Protein AF-A0A399ZLP6-F1 (afdb_monomer_lite)

Sequence (369 aa):
MVGAFTGNTAYNSPELVGLANYANILFGGLAQVLSGFDFWRILTFNLVWTVVNLVFHVAIGVGVAVLLNQEGFKLKRFYRSLYIIPWAMPALVSAMIWRNMFDDQSGAINQLFRALGLQGGTRWLLQVEPPLAWLPPVIQVPAWTDPFFFLFLFLLLFIAPYFLRWVRERWLVFTILWALALEIFFFFLLTPLLNLFAGLGGNPTAGATLTVSLGSLFPLSFFAVLLANIWLGWPFMMAVATGALQSIPKEMYEAAEIDGATGWQAFWNVTVPLIRPAMIPAIIIGMTMTFNQFSVIYFISGGGPLHQTEILVTQAYRLVNEVTINIPGVGNVRPYGYAAAFAYIVFAVLATITLITNRVSRATESAAD

Foldseek 3Di:
DFFDFDDDDPDGDGDDPDCVLVCCLQPVVCCVFDPLRDNLLQALLLLVQLVLLLVLLQVLLLVVLVVLVDPPDPPSVVVLVVLCVLQVDDLQVLLLLLQQLQDLPRHVVLVVCVVVVHHGSDNLQADQDQPCPVADDFDWAQPLDPVSNVVSVVVVLVCVCVVVVVVDPDCPPVNVVVSVVVVCCVVPPVVVVSVVVCVVPPDPRRPDIDTDGPSLSVHSNSVSLSVSSSSNRNSLSNVQLNVQVVPQDVVLVVVCVVVVHDPVRCCVPPSCLSSVLSNLVSSLVSSLCSSQVQSSCCSRNVCDDSVSNRHLNSVLVCLQPPTWDQDPPPGTDRGVVSSVSSVVVSVVVSVVSSVVSVVVSVVSVVVVD

Radius of gyration: 24.5 Å; chains: 1; bounding box: 68×54×71 Å

Structure (mmCIF, N/CA/C/O backbone):
data_AF-A0A399ZLP6-F1
#
_entry.id   AF-A0A399ZLP6-F1
#
loop_
_atom_site.group_PDB
_atom_site.id
_atom_site.type_symbol
_atom_site.label_atom_id
_atom_site.label_alt_id
_atom_site.label_comp_id
_atom_site.label_asym_id
_atom_site.label_entity_id
_atom_site.label_seq_id
_atom_site.pdbx_PDB_ins_code
_atom_site.Cartn_x
_atom_site.Cartn_y
_atom_site.Cartn_z
_atom_site.occupancy
_atom_site.B_iso_or_equiv
_atom_site.auth_seq_id
_atom_site.auth_comp_id
_atom_site.auth_asym_id
_atom_site.auth_atom_id
_atom_site.pdbx_PDB_model_num
ATOM 1 N N . MET A 1 1 ? 16.500 16.591 -17.944 1.00 40.75 1 MET A N 1
ATOM 2 C CA . MET A 1 1 ? 16.832 17.172 -19.263 1.00 40.75 1 MET A CA 1
ATOM 3 C C . MET A 1 1 ? 18.225 16.698 -19.691 1.00 40.75 1 MET A C 1
ATOM 5 O O . MET A 1 1 ? 19.122 17.498 -19.876 1.00 40.75 1 MET A O 1
ATOM 9 N N . VAL A 1 2 ? 18.427 15.381 -19.783 1.00 37.84 2 VAL A N 1
ATOM 10 C CA . VAL A 1 2 ? 19.720 14.751 -20.111 1.00 37.84 2 VAL A CA 1
ATOM 11 C C . VAL A 1 2 ? 19.394 13.416 -20.781 1.00 37.84 2 VAL A C 1
ATOM 13 O O . VAL A 1 2 ? 18.637 12.636 -20.199 1.00 37.84 2 VAL A O 1
ATOM 16 N N . GLY A 1 3 ? 19.887 13.181 -21.995 1.00 49.25 3 GLY A N 1
ATOM 17 C CA . GLY A 1 3 ? 19.735 11.913 -22.710 1.00 49.25 3 GLY A CA 1
ATOM 18 C C . GLY A 1 3 ? 21.055 11.216 -22.995 1.00 49.25 3 GLY A C 1
ATOM 19 O O . GLY A 1 3 ? 22.102 11.608 -22.483 1.00 49.25 3 GLY A O 1
ATOM 20 N N . ALA A 1 4 ? 20.956 10.131 -23.764 1.00 48.22 4 ALA A N 1
ATOM 21 C CA . ALA A 1 4 ? 22.067 9.267 -24.138 1.00 48.22 4 ALA A CA 1
ATOM 22 C C . ALA A 1 4 ? 23.172 10.051 -24.869 1.00 48.22 4 ALA A C 1
ATOM 24 O O . ALA A 1 4 ? 22.889 10.911 -25.694 1.00 48.22 4 ALA A O 1
ATOM 25 N N . PHE A 1 5 ? 24.427 9.748 -24.536 1.00 45.78 5 PHE A N 1
ATOM 26 C CA . PHE A 1 5 ? 25.623 10.350 -25.121 1.00 45.78 5 PHE A CA 1
ATOM 27 C C . PHE A 1 5 ? 25.719 10.036 -26.621 1.00 45.78 5 PHE A C 1
ATOM 29 O O . PHE A 1 5 ? 26.032 8.911 -26.977 1.00 45.78 5 PHE A O 1
ATOM 36 N N . THR A 1 6 ? 25.498 10.993 -27.515 1.00 44.06 6 THR A N 1
ATOM 37 C CA . THR A 1 6 ? 25.711 10.793 -28.959 1.00 44.06 6 THR A CA 1
ATOM 38 C C . THR A 1 6 ? 26.766 11.758 -29.478 1.00 44.06 6 THR A C 1
ATOM 40 O O . THR A 1 6 ? 26.466 12.772 -30.083 1.00 44.06 6 THR A O 1
ATOM 43 N N . GLY A 1 7 ? 28.045 11.454 -29.258 1.00 41.19 7 GLY A N 1
ATOM 44 C CA . GLY A 1 7 ? 29.108 12.307 -29.786 1.00 41.19 7 GLY A CA 1
ATOM 45 C C . GLY A 1 7 ? 30.501 11.732 -29.611 1.00 41.19 7 GLY A C 1
ATOM 46 O O . GLY A 1 7 ? 30.807 11.096 -28.611 1.00 41.19 7 GLY A O 1
ATOM 47 N N . ASN A 1 8 ? 31.351 11.940 -30.612 1.00 45.09 8 ASN A N 1
ATOM 48 C CA . ASN A 1 8 ? 32.758 11.553 -30.608 1.00 45.09 8 ASN A CA 1
ATOM 49 C C . ASN A 1 8 ? 33.620 12.730 -30.118 1.00 45.09 8 ASN A C 1
ATOM 51 O O . ASN A 1 8 ? 34.403 13.290 -30.885 1.00 45.09 8 ASN A O 1
ATOM 55 N N . THR A 1 9 ? 33.446 13.162 -28.866 1.00 46.06 9 THR A N 1
ATOM 56 C CA . THR A 1 9 ? 34.388 14.079 -28.209 1.00 46.06 9 THR A CA 1
ATOM 57 C C . THR A 1 9 ? 34.747 13.546 -26.825 1.00 46.06 9 THR A C 1
ATOM 59 O O . THR A 1 9 ? 33.923 13.011 -26.091 1.00 46.06 9 THR A O 1
ATOM 62 N N . ALA A 1 10 ? 36.023 13.661 -26.463 1.00 44.62 10 ALA A N 1
ATOM 63 C CA . ALA A 1 10 ? 36.635 13.043 -25.283 1.00 44.62 10 ALA A CA 1
ATOM 64 C C . ALA A 1 10 ? 36.127 13.572 -23.914 1.00 44.62 10 ALA A C 1
ATOM 66 O O . ALA A 1 10 ? 36.725 13.280 -22.884 1.00 44.62 10 ALA A O 1
ATOM 67 N N . TYR A 1 11 ? 35.028 14.332 -23.902 1.00 49.16 11 TYR A N 1
ATOM 68 C CA . TYR A 1 11 ? 34.317 14.875 -22.743 1.00 49.16 11 TYR A CA 1
ATOM 69 C C . TYR A 1 11 ? 32.829 15.040 -23.118 1.00 49.16 11 TYR A C 1
ATOM 71 O O . TYR A 1 11 ? 32.327 16.152 -23.260 1.00 49.16 11 TYR A O 1
ATOM 79 N N . ASN A 1 12 ? 32.118 13.935 -23.358 1.00 56.06 12 ASN A N 1
ATOM 80 C CA . ASN A 1 12 ? 30.709 13.995 -23.752 1.00 56.06 12 ASN A CA 1
ATOM 81 C C . ASN A 1 12 ? 29.840 14.517 -22.597 1.00 56.06 12 ASN A C 1
ATOM 83 O O . ASN A 1 12 ? 29.487 13.772 -21.683 1.00 56.06 12 ASN A O 1
ATOM 87 N N . SER A 1 13 ? 29.467 15.795 -22.635 1.00 55.75 13 SER A N 1
ATOM 88 C CA . SER A 1 13 ? 28.322 16.300 -21.883 1.00 55.75 13 SER A CA 1
ATOM 89 C C . SER A 1 13 ? 27.041 15.657 -22.437 1.00 55.75 13 SER A C 1
ATOM 91 O O . SER A 1 13 ? 26.921 15.468 -23.648 1.00 55.75 13 SER A O 1
ATOM 93 N N . PRO A 1 14 ? 26.077 15.283 -21.581 1.00 63.59 14 PRO A N 1
ATOM 94 C CA . PRO A 1 14 ? 24.849 14.669 -22.059 1.00 63.59 14 PRO A CA 1
ATOM 95 C C . PRO A 1 14 ? 24.036 15.633 -22.928 1.00 63.59 14 PRO A C 1
ATOM 97 O O . PRO A 1 14 ? 23.877 16.802 -22.570 1.00 63.59 14 PRO A O 1
ATOM 100 N N . GLU A 1 15 ? 23.468 15.139 -24.028 1.00 70.00 15 GLU A N 1
ATOM 101 C CA . GLU A 1 15 ? 22.624 15.958 -24.896 1.00 70.00 15 GLU A CA 1
ATOM 102 C C . GLU A 1 15 ? 21.293 16.326 -24.229 1.00 70.00 15 GLU A C 1
ATOM 104 O O . GLU A 1 15 ? 20.688 15.560 -23.462 1.00 70.00 15 GLU A O 1
ATOM 109 N N . LEU A 1 16 ? 20.809 17.526 -24.550 1.00 78.00 16 LEU A N 1
ATOM 110 C CA . LEU A 1 16 ? 19.523 18.017 -24.086 1.00 78.00 16 LEU A CA 1
ATOM 111 C C . LEU A 1 16 ? 18.388 17.336 -24.862 1.00 78.00 16 LEU A C 1
ATOM 113 O O . LEU A 1 16 ? 18.014 17.766 -25.945 1.00 78.00 16 LEU A O 1
ATOM 117 N N . VAL A 1 17 ? 17.777 16.313 -24.269 1.00 79.19 17 VAL A N 1
ATOM 118 C CA . VAL A 1 17 ? 16.688 15.544 -24.913 1.00 79.19 17 VAL A CA 1
ATOM 119 C C . VAL A 1 17 ? 15.271 16.036 -24.607 1.00 79.19 17 VAL A C 1
ATOM 121 O O . VAL A 1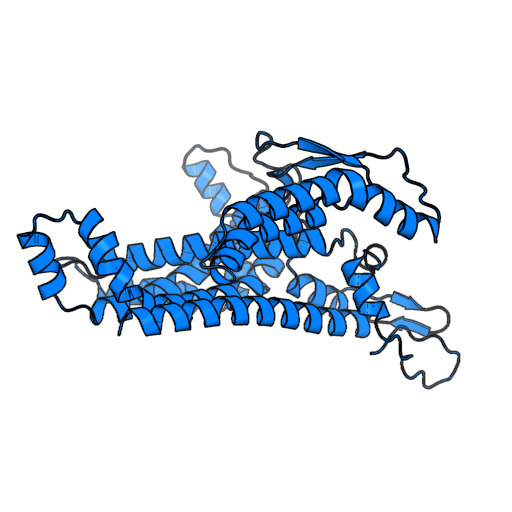 17 ? 14.291 15.360 -24.918 1.00 79.19 17 VAL A O 1
ATOM 124 N N . GLY A 1 18 ? 15.132 17.201 -23.964 1.00 85.69 18 GLY A N 1
ATOM 125 C CA . GLY A 1 18 ? 13.829 17.805 -23.667 1.00 85.69 18 GLY A CA 1
ATOM 126 C C . GLY A 1 18 ? 12.859 16.843 -22.966 1.00 85.69 18 GLY A C 1
ATOM 127 O O . GLY A 1 18 ? 13.143 16.362 -21.864 1.00 85.69 18 GLY A O 1
ATOM 128 N N . LEU A 1 19 ? 11.717 16.575 -23.616 1.00 84.88 19 LEU A N 1
ATOM 129 C CA . LEU A 1 19 ? 10.643 15.708 -23.114 1.00 84.88 19 LEU A CA 1
ATOM 130 C C . LEU A 1 19 ? 10.761 14.230 -23.535 1.00 84.88 19 LEU A C 1
ATOM 132 O O . LEU A 1 19 ? 9.931 13.421 -23.118 1.00 84.88 19 LEU A O 1
ATOM 136 N N . ALA A 1 20 ? 11.780 13.849 -24.311 1.00 82.50 20 ALA A N 1
ATOM 137 C CA . ALA A 1 20 ? 11.890 12.502 -24.878 1.00 82.50 20 ALA A CA 1
ATOM 138 C C . ALA A 1 20 ? 11.899 11.399 -23.805 1.00 82.50 20 ALA A C 1
ATOM 140 O O . ALA A 1 20 ? 11.227 10.384 -23.957 1.00 82.50 20 ALA A O 1
ATOM 141 N N . ASN A 1 21 ? 12.576 11.628 -22.672 1.00 85.75 21 ASN A N 1
ATOM 142 C CA . ASN A 1 21 ? 12.602 10.658 -21.572 1.00 85.75 21 ASN A CA 1
ATOM 143 C C . ASN A 1 21 ? 11.200 10.393 -21.001 1.00 85.75 21 ASN A C 1
ATOM 145 O O . ASN A 1 21 ? 10.886 9.254 -20.672 1.00 85.75 21 ASN A O 1
ATOM 149 N N . TYR A 1 22 ? 10.354 11.423 -20.906 1.00 85.62 22 TYR A N 1
ATOM 150 C CA . TYR A 1 22 ? 8.979 11.278 -20.424 1.00 85.62 22 TYR A CA 1
ATOM 151 C C . TYR A 1 22 ? 8.121 10.519 -21.438 1.00 85.62 22 TYR A C 1
ATOM 153 O O . TYR A 1 22 ? 7.398 9.607 -21.052 1.00 85.62 22 TYR A O 1
ATOM 161 N N . ALA A 1 23 ? 8.246 10.839 -22.730 1.00 80.88 23 ALA A N 1
ATOM 162 C CA . ALA A 1 23 ? 7.537 10.127 -23.793 1.00 80.88 23 ALA A CA 1
ATOM 163 C C . ALA A 1 23 ? 7.919 8.635 -23.831 1.00 80.88 23 ALA A C 1
ATOM 165 O O . ALA A 1 23 ? 7.048 7.773 -23.857 1.00 80.88 23 ALA A O 1
ATOM 166 N N . ASN A 1 24 ? 9.210 8.320 -23.728 1.00 82.38 24 ASN A N 1
ATOM 167 C CA . ASN A 1 24 ? 9.698 6.939 -23.694 1.00 82.38 24 ASN A CA 1
ATOM 168 C C . ASN A 1 24 ? 9.213 6.161 -22.461 1.00 82.38 24 ASN A C 1
ATOM 170 O O . ASN A 1 24 ? 9.006 4.954 -22.546 1.00 82.38 24 ASN A O 1
ATOM 174 N N . ILE A 1 25 ? 9.009 6.828 -21.323 1.00 85.75 25 ILE A N 1
ATOM 175 C CA . ILE A 1 25 ? 8.407 6.202 -20.140 1.00 85.75 25 ILE A CA 1
ATOM 176 C C . ILE A 1 25 ? 6.914 5.941 -20.379 1.00 85.75 25 ILE A C 1
ATOM 178 O O . ILE A 1 25 ? 6.459 4.818 -20.191 1.00 85.75 25 ILE A O 1
ATOM 182 N N . LEU A 1 26 ? 6.157 6.953 -20.810 1.00 83.12 26 LEU A N 1
ATOM 183 C CA . LEU A 1 26 ? 4.693 6.886 -20.916 1.00 83.12 26 LEU A CA 1
ATOM 184 C C . LEU A 1 26 ? 4.190 6.024 -22.082 1.00 83.12 26 LEU A C 1
ATOM 186 O O . LEU A 1 26 ? 3.079 5.505 -22.013 1.00 83.12 26 LEU A O 1
ATOM 190 N N . PHE A 1 27 ? 4.986 5.882 -23.142 1.00 80.12 27 PHE A N 1
ATOM 191 C CA . PHE A 1 27 ? 4.583 5.222 -24.389 1.00 80.12 27 PHE A CA 1
ATOM 192 C C . PHE A 1 27 ? 5.432 3.984 -24.717 1.00 80.12 27 PHE A C 1
ATOM 194 O O . PHE A 1 27 ? 5.578 3.615 -25.877 1.00 80.12 27 PHE A O 1
ATOM 201 N N . GLY A 1 28 ? 6.017 3.339 -23.700 1.00 74.62 28 GLY A N 1
ATOM 202 C CA . GLY A 1 28 ? 6.649 2.020 -23.848 1.00 74.62 28 GLY A CA 1
ATOM 203 C C . GLY A 1 28 ? 8.048 2.010 -24.477 1.00 74.62 28 GLY A C 1
ATOM 204 O O . GLY A 1 28 ? 8.616 0.941 -24.688 1.00 74.62 28 GLY A O 1
ATOM 205 N N . GLY A 1 29 ? 8.663 3.173 -24.709 1.00 76.75 29 GLY A N 1
ATOM 206 C CA . GLY A 1 29 ? 10.031 3.291 -25.233 1.00 76.75 29 GLY A CA 1
ATOM 207 C C . GLY A 1 29 ? 11.115 2.655 -24.348 1.00 76.75 29 GLY A C 1
ATOM 208 O O . GLY A 1 29 ? 12.221 2.400 -24.816 1.00 76.75 29 GLY A O 1
ATOM 209 N N . LEU A 1 30 ? 10.810 2.351 -23.082 1.00 80.25 30 LEU A N 1
ATOM 210 C CA . LEU A 1 30 ? 11.708 1.623 -22.179 1.00 80.25 30 LEU A CA 1
ATOM 211 C C . LEU A 1 30 ? 11.612 0.093 -22.269 1.00 80.25 30 LEU A C 1
ATOM 213 O O . LEU A 1 30 ? 12.438 -0.571 -21.653 1.00 80.25 30 LEU A O 1
ATOM 217 N N . ALA A 1 31 ? 10.694 -0.492 -23.045 1.00 79.19 31 ALA A N 1
ATOM 218 C CA . ALA A 1 31 ? 10.563 -1.954 -23.148 1.00 79.19 31 ALA A CA 1
ATOM 219 C C . ALA A 1 31 ? 11.826 -2.652 -23.703 1.00 79.19 31 ALA A C 1
ATOM 221 O O . ALA A 1 31 ? 12.079 -3.817 -23.410 1.00 79.19 31 ALA A O 1
ATOM 222 N N . GLN A 1 32 ? 12.646 -1.930 -24.476 1.00 74.06 32 GLN A N 1
ATOM 223 C CA . GLN A 1 32 ? 13.938 -2.418 -24.985 1.00 74.06 32 GLN A CA 1
ATOM 224 C C . GLN A 1 32 ? 15.060 -2.373 -23.933 1.00 74.06 32 GLN A C 1
ATOM 226 O O . GLN A 1 32 ? 16.095 -3.012 -24.096 1.00 74.06 32 GLN A O 1
ATOM 231 N N . VAL A 1 33 ? 14.864 -1.591 -22.870 1.00 77.88 33 VAL A N 1
ATOM 232 C CA . VAL A 1 33 ? 15.845 -1.308 -21.812 1.00 77.88 33 VAL A CA 1
ATOM 233 C C . VAL A 1 33 ? 15.505 -2.092 -20.542 1.00 77.88 33 VAL A C 1
ATOM 235 O O . VAL A 1 33 ? 16.387 -2.583 -19.845 1.00 77.88 33 VAL A O 1
ATOM 238 N N . LEU A 1 34 ? 14.213 -2.230 -20.257 1.00 82.62 34 LEU A N 1
ATOM 239 C CA . LEU A 1 34 ? 13.650 -2.959 -19.135 1.00 82.62 34 LEU A CA 1
ATOM 240 C C . LEU A 1 34 ? 12.691 -4.022 -19.671 1.00 82.62 34 LEU A C 1
ATOM 242 O O . LEU A 1 34 ? 11.611 -3.712 -20.178 1.00 82.62 34 LEU A O 1
ATOM 246 N N . SER A 1 35 ? 13.078 -5.287 -19.523 1.00 82.38 35 SER A N 1
ATOM 247 C CA . SER A 1 35 ? 12.209 -6.417 -19.853 1.00 82.38 35 SER A CA 1
ATOM 248 C C . SER A 1 35 ? 10.892 -6.329 -19.075 1.00 82.38 35 SER A C 1
ATOM 250 O O . SER A 1 35 ? 10.894 -6.106 -17.867 1.00 82.38 35 SER A O 1
ATOM 252 N N . GLY A 1 36 ? 9.758 -6.510 -19.758 1.00 77.00 36 GLY A N 1
ATOM 253 C CA . GLY A 1 36 ? 8.430 -6.473 -19.132 1.00 77.00 36 GLY A CA 1
ATOM 254 C C . GLY A 1 36 ? 7.986 -5.091 -18.628 1.00 77.00 36 GLY A C 1
ATOM 255 O O . GLY A 1 36 ? 7.042 -5.007 -17.831 1.00 77.00 36 GLY A O 1
ATOM 256 N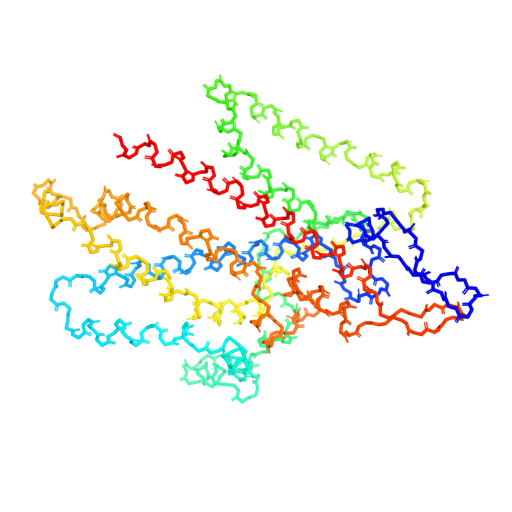 N . PHE A 1 37 ? 8.657 -4.016 -19.060 1.00 86.19 37 PHE A N 1
ATOM 257 C CA . PHE A 1 37 ? 8.266 -2.656 -18.711 1.00 86.19 37 PHE A CA 1
ATOM 258 C C . PHE A 1 37 ? 6.982 -2.235 -19.420 1.00 86.19 37 PHE A C 1
ATOM 260 O O . PHE A 1 37 ? 6.900 -2.208 -20.645 1.00 86.19 37 PHE A O 1
ATOM 267 N N . ASP A 1 38 ? 6.016 -1.834 -18.606 1.00 86.94 38 ASP A N 1
ATOM 268 C CA . ASP A 1 38 ? 4.760 -1.229 -19.015 1.00 86.94 38 ASP A CA 1
ATOM 269 C C . ASP A 1 38 ? 4.392 -0.211 -17.932 1.00 86.94 38 ASP A C 1
ATOM 271 O O . ASP A 1 38 ? 4.103 -0.574 -16.787 1.00 86.94 38 ASP A O 1
ATOM 275 N N . PHE A 1 39 ? 4.466 1.075 -18.275 1.00 88.50 39 PHE A N 1
ATOM 276 C CA . PHE A 1 39 ? 4.228 2.149 -17.318 1.00 88.50 39 PHE A CA 1
ATOM 277 C C . PHE A 1 39 ? 2.802 2.125 -16.765 1.00 88.50 39 PHE A C 1
ATOM 279 O O . PHE A 1 39 ? 2.614 2.291 -15.557 1.00 88.50 39 PHE A O 1
ATOM 286 N N . TRP A 1 40 ? 1.800 1.911 -17.616 1.00 86.00 40 TRP A N 1
ATOM 287 C CA . TRP A 1 40 ? 0.399 1.997 -17.219 1.00 86.00 40 TRP A CA 1
ATOM 288 C C . TRP A 1 40 ? -0.024 0.793 -16.393 1.00 86.00 40 TRP A C 1
ATOM 290 O O . TRP A 1 40 ? -0.754 0.956 -15.410 1.00 86.00 40 TRP A O 1
ATOM 300 N N . ARG A 1 41 ? 0.514 -0.391 -16.690 1.00 87.62 41 ARG A N 1
ATOM 301 C CA . ARG A 1 41 ? 0.392 -1.566 -15.824 1.00 87.62 41 ARG A CA 1
ATOM 302 C C . ARG A 1 41 ? 0.992 -1.320 -14.451 1.00 87.62 41 ARG A C 1
ATOM 304 O O . ARG A 1 41 ? 0.328 -1.587 -13.452 1.00 87.62 41 ARG A O 1
ATOM 311 N N . ILE A 1 42 ? 2.219 -0.804 -14.390 1.00 91.56 42 ILE A N 1
ATOM 312 C CA . ILE A 1 42 ? 2.926 -0.554 -13.125 1.00 91.56 42 ILE A CA 1
ATOM 313 C C . ILE A 1 42 ? 2.205 0.525 -12.311 1.00 91.56 42 ILE A C 1
ATOM 315 O O . ILE A 1 42 ? 2.035 0.369 -11.104 1.00 91.56 42 ILE A O 1
ATOM 319 N N . LEU A 1 43 ? 1.727 1.596 -12.951 1.00 91.44 43 LEU A N 1
ATOM 320 C CA . LEU A 1 43 ? 0.933 2.631 -12.289 1.00 91.44 43 LEU A CA 1
ATOM 321 C C . LEU A 1 43 ? -0.393 2.065 -11.763 1.00 91.44 43 LEU A C 1
ATOM 323 O O . LEU A 1 43 ? -0.741 2.311 -10.609 1.00 91.44 43 LEU A O 1
ATOM 327 N N . THR A 1 44 ? -1.107 1.286 -12.579 1.00 88.38 44 THR A N 1
ATOM 328 C CA . THR A 1 44 ? -2.374 0.650 -12.189 1.00 88.38 44 THR A CA 1
ATOM 329 C C . THR A 1 44 ? -2.171 -0.296 -11.017 1.00 88.38 44 THR A C 1
ATOM 331 O O . THR A 1 44 ? -2.879 -0.185 -10.016 1.00 88.38 44 THR A O 1
ATOM 334 N N . PHE A 1 45 ? -1.166 -1.171 -11.096 1.00 90.69 45 PHE A N 1
ATOM 335 C CA . PHE A 1 45 ? -0.788 -2.051 -9.999 1.00 90.69 45 PHE A CA 1
ATOM 336 C C . PHE A 1 45 ? -0.461 -1.243 -8.745 1.00 90.69 45 PHE A C 1
ATOM 338 O O . PHE A 1 45 ? -1.041 -1.511 -7.701 1.00 90.69 45 PHE A O 1
ATOM 345 N N . ASN A 1 46 ? 0.394 -0.218 -8.840 1.00 94.38 46 ASN A N 1
ATOM 346 C CA . ASN A 1 46 ? 0.806 0.578 -7.684 1.00 94.38 46 ASN A CA 1
ATOM 347 C C . ASN A 1 46 ? -0.382 1.294 -7.014 1.00 94.38 46 ASN A C 1
ATOM 349 O O . ASN A 1 46 ? -0.467 1.346 -5.786 1.00 94.38 46 ASN A O 1
ATOM 353 N N . LEU A 1 47 ? -1.335 1.807 -7.798 1.00 91.75 47 LEU A N 1
ATOM 354 C CA . LEU A 1 47 ? -2.560 2.424 -7.281 1.00 91.75 47 LEU A CA 1
ATOM 355 C C . LEU A 1 47 ? -3.474 1.401 -6.599 1.00 91.75 47 LEU A C 1
ATOM 357 O O . LEU A 1 47 ? -3.890 1.627 -5.462 1.00 91.75 47 LEU A O 1
ATOM 361 N N . VAL A 1 48 ? -3.753 0.271 -7.256 1.00 90.25 48 VAL A N 1
ATOM 362 C CA . VAL A 1 48 ? -4.587 -0.809 -6.701 1.00 90.25 48 VAL A CA 1
ATOM 363 C C . VAL A 1 48 ? -3.956 -1.364 -5.425 1.00 90.25 48 VAL A C 1
ATOM 365 O O . VAL A 1 48 ? -4.614 -1.433 -4.391 1.00 90.25 48 VAL A O 1
ATOM 368 N N . TRP A 1 49 ? -2.662 -1.674 -5.472 1.00 94.19 49 TRP A N 1
ATOM 369 C CA . TRP A 1 49 ? -1.842 -2.067 -4.331 1.00 94.19 49 TRP A CA 1
ATOM 370 C C . TRP A 1 49 ? -1.996 -1.091 -3.163 1.00 94.19 49 TRP A C 1
ATOM 372 O O . TRP A 1 49 ? -2.285 -1.511 -2.041 1.00 94.19 49 TRP A O 1
ATOM 382 N N . THR A 1 50 ? -1.847 0.208 -3.430 1.00 95.12 50 THR A N 1
ATOM 383 C CA . THR A 1 50 ? -1.929 1.254 -2.407 1.00 95.12 50 THR A CA 1
ATOM 384 C C . THR A 1 50 ? -3.307 1.299 -1.761 1.00 95.12 50 THR A C 1
ATOM 386 O O . THR A 1 50 ? -3.407 1.279 -0.536 1.00 95.12 50 THR A O 1
ATOM 389 N N . VAL A 1 51 ? -4.372 1.319 -2.567 1.00 92.50 51 VAL A N 1
ATOM 390 C CA . VAL A 1 51 ? -5.752 1.391 -2.069 1.00 92.50 51 VAL A CA 1
ATOM 391 C C . VAL A 1 51 ? -6.111 0.144 -1.264 1.00 92.50 51 VAL A C 1
ATOM 393 O O . VAL A 1 51 ? -6.634 0.271 -0.158 1.00 92.50 51 VAL A O 1
ATOM 396 N N . VAL A 1 52 ? -5.791 -1.051 -1.771 1.00 95.06 52 VAL A N 1
ATOM 397 C CA . VAL A 1 52 ? -6.096 -2.315 -1.086 1.00 95.06 52 VAL A CA 1
ATOM 398 C C . VAL A 1 52 ? -5.394 -2.373 0.271 1.00 95.06 52 VAL A C 1
ATOM 400 O O . VAL A 1 52 ? -6.043 -2.635 1.282 1.00 95.06 52 VAL A O 1
ATOM 403 N N . ASN A 1 53 ? -4.098 -2.055 0.328 1.00 97.12 53 ASN A N 1
ATOM 404 C CA . ASN A 1 53 ? -3.361 -2.000 1.592 1.00 97.12 53 ASN A CA 1
ATOM 405 C C . ASN A 1 53 ? -3.966 -1.000 2.573 1.00 97.12 53 ASN A C 1
ATOM 407 O O . ASN A 1 53 ? -4.166 -1.333 3.738 1.00 97.12 53 ASN A O 1
ATOM 411 N N . LEU A 1 54 ? -4.288 0.204 2.099 1.00 95.62 54 LEU A N 1
ATOM 412 C CA . LEU A 1 54 ? -4.803 1.274 2.942 1.00 95.62 54 LEU A CA 1
ATOM 413 C C . LEU A 1 54 ? -6.152 0.909 3.570 1.00 95.62 54 LEU A C 1
ATOM 415 O O . LEU A 1 54 ? -6.357 1.162 4.757 1.00 95.62 54 LEU A O 1
ATOM 419 N N . VAL A 1 55 ? -7.039 0.260 2.809 1.00 96.31 55 VAL A N 1
ATOM 420 C CA . VAL A 1 55 ? -8.311 -0.262 3.328 1.00 96.31 55 VAL A CA 1
ATOM 421 C C . VAL A 1 55 ? -8.058 -1.226 4.488 1.00 96.31 55 VAL A C 1
ATOM 423 O O . VAL A 1 55 ? -8.652 -1.059 5.554 1.00 96.31 55 VAL A O 1
ATOM 426 N N . PHE A 1 56 ? -7.139 -2.182 4.330 1.00 97.94 56 PHE A N 1
ATOM 427 C CA . PHE A 1 56 ? -6.801 -3.123 5.402 1.00 97.94 56 PHE A CA 1
ATOM 428 C C . PHE A 1 56 ? -6.104 -2.451 6.590 1.00 97.94 56 PHE A C 1
ATOM 430 O O . PHE A 1 56 ? -6.452 -2.743 7.733 1.00 97.94 56 PHE A O 1
ATOM 437 N N . HIS A 1 57 ? -5.159 -1.533 6.358 1.00 97.50 57 HIS A N 1
ATOM 438 C CA . HIS A 1 57 ? -4.467 -0.811 7.431 1.00 97.50 57 HIS A CA 1
ATOM 439 C C . HIS A 1 57 ? -5.444 -0.026 8.300 1.00 97.50 57 HIS A C 1
ATOM 441 O O . HIS A 1 57 ? -5.365 -0.109 9.523 1.00 97.50 57 HIS A O 1
ATOM 447 N N . VAL A 1 58 ? -6.371 0.710 7.681 1.00 96.56 58 VAL A N 1
ATOM 448 C CA . VAL A 1 58 ? -7.372 1.510 8.398 1.00 96.56 58 VAL A CA 1
ATOM 449 C C . VAL A 1 58 ? -8.377 0.606 9.098 1.00 96.56 58 VAL A C 1
ATOM 451 O O . VAL A 1 58 ? -8.621 0.799 10.286 1.00 96.56 58 VAL A O 1
ATOM 454 N N . ALA A 1 59 ? -8.925 -0.397 8.407 1.00 96.88 59 ALA A N 1
ATOM 455 C CA . ALA A 1 59 ? -9.930 -1.290 8.980 1.00 96.88 59 ALA A CA 1
ATOM 456 C C . ALA A 1 59 ? -9.387 -2.056 10.196 1.00 96.88 59 ALA A C 1
ATOM 458 O O . ALA A 1 59 ? -10.003 -2.041 11.262 1.00 96.88 59 ALA A O 1
ATOM 459 N N . ILE A 1 60 ? -8.207 -2.674 10.063 1.00 96.88 60 ILE A N 1
ATOM 460 C CA . ILE A 1 60 ? -7.563 -3.407 11.159 1.00 96.88 60 ILE A CA 1
ATOM 461 C C . ILE A 1 60 ? -7.119 -2.428 12.249 1.00 96.88 60 ILE A C 1
ATOM 463 O O . ILE A 1 60 ? -7.379 -2.668 13.424 1.00 96.88 60 ILE A O 1
ATOM 467 N N . GLY A 1 61 ? -6.498 -1.306 11.878 1.00 96.38 61 GLY A N 1
ATOM 468 C CA . GLY A 1 61 ? -6.005 -0.314 12.829 1.00 96.38 61 GLY A CA 1
ATOM 469 C C . GLY A 1 61 ? -7.108 0.277 13.705 1.00 96.38 61 GLY A C 1
ATOM 470 O O . GLY A 1 61 ? -7.003 0.238 14.930 1.00 96.38 61 GLY A O 1
ATOM 471 N N . VAL A 1 62 ? -8.189 0.767 13.094 1.00 96.25 62 VAL A N 1
ATOM 472 C CA . VAL A 1 62 ? -9.355 1.308 13.809 1.00 96.25 62 VAL A CA 1
ATOM 473 C C . VAL A 1 62 ? -10.061 0.208 14.597 1.00 96.25 62 VAL A C 1
ATOM 475 O O . VAL A 1 62 ? -10.386 0.421 15.763 1.00 96.25 62 VAL A O 1
ATOM 478 N N . GLY A 1 63 ? -10.247 -0.981 14.012 1.00 94.56 63 GLY A N 1
ATOM 479 C CA . GLY A 1 63 ? -10.875 -2.113 14.694 1.00 94.56 63 GLY A CA 1
ATOM 480 C C . GLY A 1 63 ? -10.134 -2.499 15.976 1.00 94.56 63 GLY A C 1
ATOM 481 O O . GLY A 1 63 ? -10.736 -2.566 17.048 1.00 94.56 63 GLY A O 1
ATOM 482 N N . VAL A 1 64 ? -8.811 -2.667 15.902 1.00 93.75 64 VAL A N 1
ATOM 483 C CA . VAL A 1 64 ? -7.975 -2.959 17.076 1.00 93.75 64 VAL A CA 1
ATOM 484 C C . VAL A 1 64 ? -7.975 -1.788 18.062 1.00 93.75 64 VAL A C 1
ATOM 486 O O . VAL A 1 64 ? -8.056 -2.017 19.267 1.00 93.75 64 VAL A O 1
ATOM 489 N N . ALA A 1 65 ? -7.933 -0.540 17.589 1.00 94.56 65 ALA A N 1
ATOM 490 C CA . ALA A 1 65 ? -7.978 0.629 18.465 1.00 94.56 65 ALA A CA 1
ATOM 491 C C . ALA A 1 65 ? -9.281 0.688 19.280 1.00 94.56 65 ALA A C 1
ATOM 493 O O . ALA A 1 65 ? -9.226 0.885 20.495 1.00 94.56 65 ALA A O 1
ATOM 494 N N . VAL A 1 66 ? -10.434 0.442 18.648 1.00 92.88 66 VAL A N 1
ATOM 495 C CA . VAL A 1 66 ? -11.745 0.379 19.318 1.00 92.88 66 VAL A CA 1
ATOM 496 C C . VAL A 1 66 ? -11.782 -0.764 20.332 1.00 92.88 66 VAL A C 1
ATOM 498 O O . VAL A 1 66 ? -12.165 -0.544 21.483 1.00 92.88 66 VAL A O 1
ATOM 501 N N . LEU A 1 67 ? -11.310 -1.958 19.954 1.00 90.75 67 LEU A N 1
ATOM 502 C CA . LEU A 1 67 ? -11.228 -3.113 20.858 1.00 90.75 67 LEU A CA 1
ATOM 503 C C . LEU A 1 67 ? -10.372 -2.813 22.096 1.00 90.75 67 LEU A C 1
ATOM 505 O O . LEU A 1 67 ? -10.775 -3.102 23.221 1.00 90.75 67 LEU A O 1
ATOM 509 N N . LEU A 1 6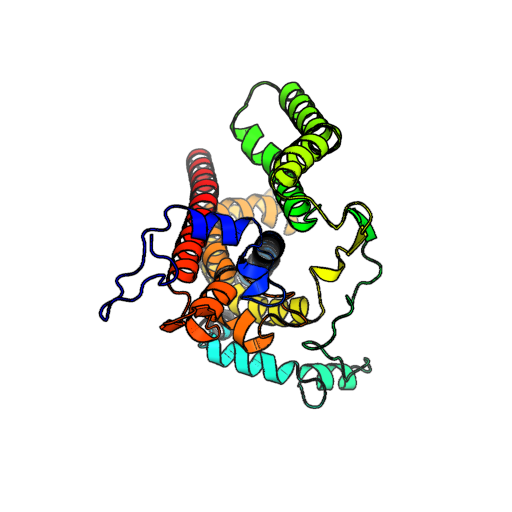8 ? -9.212 -2.179 21.914 1.00 89.62 68 LEU A N 1
ATOM 510 C CA . LEU A 1 68 ? -8.325 -1.803 23.016 1.00 89.62 68 LEU A CA 1
ATOM 511 C C . LEU A 1 68 ? -8.852 -0.620 23.838 1.00 89.62 68 LEU A C 1
ATOM 513 O O . LEU A 1 68 ? -8.349 -0.377 24.941 1.00 89.62 68 LEU A O 1
ATOM 517 N N . ASN A 1 69 ? -9.828 0.132 23.327 1.00 88.06 69 ASN A N 1
ATOM 518 C CA . ASN A 1 69 ? -10.443 1.233 24.057 1.00 88.06 69 ASN A CA 1
ATOM 519 C C . ASN A 1 69 ? -11.607 0.775 24.952 1.00 88.06 69 ASN A C 1
ATOM 521 O O . ASN A 1 69 ? -11.832 1.410 25.980 1.00 88.06 69 ASN A O 1
ATOM 525 N N . GLN A 1 70 ? -12.250 -0.364 24.664 1.00 85.31 70 GLN A N 1
ATOM 526 C CA . GLN A 1 70 ? -13.394 -0.883 25.432 1.00 85.31 70 GLN A CA 1
ATOM 527 C C . GLN A 1 70 ? -13.125 -1.062 26.931 1.00 85.31 70 GLN A C 1
ATOM 529 O O . GLN A 1 70 ? -12.069 -1.557 27.338 1.00 85.31 70 GLN A O 1
ATOM 534 N N . GLU A 1 71 ? -14.079 -0.671 27.776 1.00 75.94 71 GLU A N 1
ATOM 535 C CA . GLU A 1 71 ? -13.986 -0.844 29.228 1.00 75.94 71 GLU A CA 1
ATOM 536 C C . GLU A 1 71 ? -13.888 -2.333 29.611 1.00 75.94 71 GLU A C 1
ATOM 538 O O . GLU A 1 71 ? -14.452 -3.203 28.959 1.00 75.94 71 GLU A O 1
ATOM 543 N N . GLY A 1 72 ? -13.082 -2.659 30.626 1.00 77.31 72 GLY A N 1
ATOM 544 C CA . GLY A 1 72 ? -12.887 -4.047 31.077 1.00 77.31 72 GLY A CA 1
ATOM 545 C C . GLY A 1 72 ? -11.812 -4.867 30.345 1.00 77.31 72 GLY A C 1
ATOM 546 O O . GLY A 1 72 ? -11.408 -5.912 30.861 1.00 77.31 72 GLY A O 1
ATOM 547 N N . PHE A 1 73 ? -11.260 -4.404 29.215 1.00 82.56 73 PHE A N 1
ATOM 548 C CA . PHE A 1 73 ? -10.139 -5.109 28.577 1.00 82.56 73 PHE A CA 1
ATOM 549 C C . PHE A 1 73 ? -8.880 -5.050 29.464 1.00 82.56 73 PHE A C 1
ATOM 551 O O . PHE A 1 73 ? -8.370 -3.970 29.782 1.00 82.56 73 PHE A O 1
ATOM 558 N N . LYS A 1 74 ? -8.371 -6.213 29.886 1.00 79.19 74 LYS A N 1
ATOM 559 C CA . LYS A 1 74 ? -7.161 -6.326 30.718 1.00 79.19 74 LYS A CA 1
ATOM 560 C C . LYS A 1 74 ? -5.905 -6.192 29.845 1.00 79.19 74 LYS A C 1
ATOM 562 O O . LYS A 1 74 ? -5.926 -6.505 28.663 1.00 79.19 74 LYS A O 1
ATOM 567 N N . LEU A 1 75 ? -4.796 -5.713 30.419 1.00 82.88 75 LEU A N 1
ATOM 568 C CA . LEU A 1 75 ? -3.489 -5.590 29.741 1.00 82.88 75 LEU A CA 1
ATOM 569 C C . LEU A 1 75 ? -3.436 -4.652 28.511 1.00 82.88 75 LEU A C 1
ATOM 571 O O . LEU A 1 75 ? -2.494 -4.732 27.727 1.00 82.88 75 LEU A O 1
ATOM 575 N N . LYS A 1 76 ? -4.361 -3.689 28.363 1.00 83.12 76 LYS A N 1
ATOM 576 C CA . LYS A 1 76 ? -4.363 -2.703 27.252 1.00 83.12 76 LYS A CA 1
ATOM 577 C C . LYS A 1 76 ? -2.991 -2.081 26.966 1.00 83.12 76 LYS A C 1
ATOM 579 O O . LYS A 1 76 ? -2.594 -1.973 25.812 1.00 83.12 76 LYS A O 1
ATOM 584 N N . ARG A 1 77 ? -2.259 -1.683 28.017 1.00 82.50 77 ARG A N 1
ATOM 585 C CA . ARG A 1 77 ? -0.920 -1.074 27.897 1.00 82.50 77 ARG A CA 1
ATOM 586 C C . ARG A 1 77 ? 0.092 -2.026 27.259 1.00 82.50 77 ARG A C 1
ATOM 588 O O . ARG A 1 77 ? 0.870 -1.594 26.422 1.00 82.50 77 ARG A O 1
ATOM 595 N N . PHE A 1 78 ? 0.044 -3.307 27.616 1.00 88.31 78 PHE A N 1
ATOM 596 C CA . PHE A 1 78 ? 0.924 -4.324 27.047 1.00 88.31 78 PHE A CA 1
ATOM 597 C C . PHE A 1 78 ? 0.626 -4.548 25.561 1.00 88.31 78 PHE A C 1
ATOM 599 O O . PHE A 1 78 ? 1.535 -4.469 24.739 1.00 88.31 78 PHE A O 1
ATOM 606 N N . TYR A 1 79 ? -0.646 -4.736 25.197 1.00 87.25 79 TYR A N 1
ATOM 607 C CA . TYR A 1 79 ? -1.036 -4.949 23.799 1.00 87.25 79 TYR A CA 1
ATOM 608 C C . TYR A 1 79 ? -0.746 -3.738 22.905 1.00 87.25 79 TYR A C 1
ATOM 610 O O . TYR A 1 79 ? -0.253 -3.914 21.795 1.00 87.25 79 TYR A O 1
ATOM 618 N N . ARG A 1 80 ? -0.973 -2.509 23.392 1.00 85.38 80 ARG A N 1
ATOM 619 C CA . ARG A 1 80 ? -0.618 -1.287 22.648 1.00 85.38 80 ARG A CA 1
ATOM 620 C C . ARG A 1 80 ? 0.876 -1.235 22.330 1.00 85.38 80 ARG A C 1
ATOM 622 O O . ARG A 1 80 ? 1.231 -0.955 21.192 1.00 85.38 80 ARG A O 1
ATOM 629 N N . SER A 1 81 ? 1.737 -1.550 23.298 1.00 86.62 81 SER A N 1
ATOM 630 C CA . SER A 1 81 ? 3.186 -1.601 23.069 1.00 86.62 81 SER A CA 1
ATOM 631 C C . SER A 1 81 ? 3.583 -2.730 22.117 1.00 86.62 81 SER A C 1
ATOM 633 O O . SER A 1 81 ? 4.405 -2.518 21.232 1.00 86.62 81 SER A O 1
ATOM 635 N N . LEU A 1 82 ? 2.977 -3.914 22.265 1.00 90.44 82 LEU A N 1
ATOM 636 C CA . LEU A 1 82 ? 3.264 -5.081 21.430 1.00 90.44 82 LEU A CA 1
ATOM 637 C C . LEU A 1 82 ? 2.945 -4.818 19.954 1.00 90.44 82 LEU A C 1
ATOM 639 O O . LEU A 1 82 ? 3.738 -5.148 19.076 1.00 90.44 82 LEU A O 1
ATOM 643 N N . TYR A 1 83 ? 1.800 -4.197 19.674 1.00 88.19 83 TYR A N 1
ATOM 644 C CA . TYR A 1 83 ? 1.349 -3.970 18.305 1.00 88.19 83 TYR A CA 1
ATOM 645 C C . TYR A 1 83 ? 2.100 -2.866 17.575 1.00 88.19 83 TYR A C 1
ATOM 647 O O . TYR A 1 83 ? 2.049 -2.846 16.356 1.00 88.19 83 TYR A O 1
ATOM 655 N N . ILE A 1 84 ? 2.836 -1.996 18.270 1.00 87.25 84 ILE A N 1
ATOM 656 C CA . ILE A 1 84 ? 3.697 -0.987 17.630 1.00 87.25 84 ILE A CA 1
ATOM 657 C C . ILE A 1 84 ? 4.981 -1.621 17.063 1.00 87.25 84 ILE A C 1
ATOM 659 O O . ILE A 1 84 ? 5.576 -1.075 16.134 1.00 87.25 84 ILE A O 1
ATOM 663 N N . ILE A 1 85 ? 5.393 -2.793 17.567 1.00 89.56 85 ILE A N 1
ATOM 664 C CA . ILE A 1 85 ? 6.664 -3.440 17.200 1.00 89.56 85 ILE A CA 1
ATOM 665 C C . ILE A 1 85 ? 6.828 -3.648 15.686 1.00 89.56 85 ILE A C 1
ATOM 667 O O . ILE A 1 85 ? 7.882 -3.262 15.183 1.00 89.56 85 ILE A O 1
ATOM 671 N N . PRO A 1 86 ? 5.849 -4.189 14.929 1.00 87.12 86 PRO A N 1
ATOM 672 C CA . PRO A 1 86 ? 5.998 -4.378 13.486 1.00 87.12 86 PRO A CA 1
ATOM 673 C C . PRO A 1 86 ? 6.385 -3.099 12.740 1.00 87.12 86 PRO A C 1
ATOM 675 O O . PRO A 1 86 ? 7.238 -3.136 11.858 1.00 87.12 86 PRO A O 1
ATOM 678 N N . TRP A 1 87 ? 5.802 -1.963 13.134 1.00 87.81 87 TRP A N 1
ATOM 679 C CA . TRP A 1 87 ? 6.092 -0.663 12.530 1.00 87.81 87 TRP A CA 1
ATOM 680 C C . TRP A 1 87 ? 7.456 -0.101 12.959 1.00 87.81 87 TRP A C 1
ATOM 682 O O . TRP A 1 87 ? 8.091 0.625 12.200 1.00 87.81 87 TRP A O 1
ATOM 692 N N . ALA A 1 88 ? 7.940 -0.472 14.147 1.00 88.06 88 ALA A N 1
ATOM 693 C CA . ALA A 1 88 ? 9.268 -0.096 14.628 1.00 88.06 88 ALA A CA 1
ATOM 694 C C . ALA A 1 88 ? 10.406 -0.912 13.983 1.00 88.06 88 ALA A C 1
ATOM 696 O O . ALA A 1 88 ? 11.566 -0.498 14.032 1.00 88.06 88 ALA A O 1
ATOM 697 N N . MET A 1 89 ? 10.108 -2.075 13.394 1.00 92.00 89 MET A N 1
ATOM 698 C CA . MET A 1 89 ? 11.122 -2.909 12.752 1.00 92.00 89 MET A CA 1
ATOM 699 C C . MET A 1 89 ? 11.616 -2.282 11.435 1.00 92.00 89 MET A C 1
ATOM 701 O O . MET A 1 89 ? 10.803 -1.825 10.629 1.00 92.00 89 MET A O 1
ATOM 705 N N . PRO A 1 90 ? 12.933 -2.311 11.144 1.00 94.50 90 PRO A N 1
ATOM 706 C CA . PRO A 1 90 ? 13.455 -1.832 9.869 1.00 94.50 90 PRO A CA 1
ATOM 707 C C . PRO A 1 90 ? 12.803 -2.563 8.690 1.00 94.50 90 PRO A C 1
ATOM 709 O O . PRO A 1 90 ? 12.907 -3.786 8.577 1.00 94.50 90 PRO A O 1
ATOM 712 N N . ALA A 1 91 ? 12.178 -1.812 7.778 1.00 91.19 91 ALA A N 1
ATOM 713 C CA . ALA A 1 91 ? 11.370 -2.371 6.689 1.00 91.19 91 ALA A CA 1
ATOM 714 C C . ALA A 1 91 ? 12.122 -3.402 5.827 1.00 91.19 91 ALA A C 1
ATOM 716 O O . ALA A 1 91 ? 11.545 -4.402 5.412 1.00 91.19 91 ALA A O 1
ATOM 717 N N . LEU A 1 92 ? 13.419 -3.179 5.592 1.00 93.88 92 LEU A N 1
ATOM 718 C CA . LEU A 1 92 ? 14.303 -4.094 4.867 1.00 93.88 92 LEU A CA 1
ATOM 719 C C . LEU A 1 92 ? 14.441 -5.455 5.572 1.00 93.88 92 LEU A C 1
ATOM 721 O O . LEU A 1 92 ? 14.288 -6.496 4.937 1.00 93.88 92 LEU A O 1
ATOM 725 N N . VAL A 1 93 ? 14.697 -5.448 6.884 1.00 95.38 93 VAL A N 1
ATOM 726 C CA . VAL A 1 93 ? 14.846 -6.672 7.689 1.00 95.38 93 VAL A CA 1
ATOM 727 C C . VAL A 1 93 ? 13.525 -7.432 7.720 1.00 95.38 93 VAL A C 1
ATOM 729 O O . VAL A 1 93 ? 13.497 -8.631 7.444 1.00 95.38 93 VAL A O 1
ATOM 732 N N . SER A 1 94 ? 12.422 -6.724 7.967 1.00 95.12 94 SER A N 1
ATOM 733 C CA . SER A 1 94 ? 11.080 -7.305 7.934 1.00 95.12 94 SER A CA 1
ATOM 734 C C . SER A 1 94 ? 10.782 -7.954 6.583 1.00 95.12 94 SER A C 1
ATOM 736 O O . SER A 1 94 ? 10.335 -9.097 6.539 1.00 95.12 94 SER A O 1
ATOM 738 N N . ALA A 1 95 ? 11.083 -7.273 5.474 1.00 96.19 95 ALA A N 1
ATOM 739 C CA . ALA A 1 95 ? 10.855 -7.799 4.133 1.00 96.19 95 ALA A CA 1
ATOM 740 C C . ALA A 1 95 ? 11.676 -9.070 3.847 1.00 96.19 95 ALA A C 1
ATOM 742 O O . ALA A 1 95 ? 11.143 -10.022 3.281 1.00 96.19 95 ALA A O 1
ATOM 743 N N . MET A 1 96 ? 12.938 -9.141 4.283 1.00 95.88 96 MET A N 1
ATOM 744 C CA . MET A 1 96 ? 13.741 -10.362 4.133 1.00 95.88 96 MET A CA 1
ATOM 745 C C . MET A 1 96 ? 13.195 -11.536 4.955 1.00 95.88 96 MET A C 1
ATOM 747 O O . MET A 1 96 ? 13.179 -12.666 4.470 1.00 95.88 96 MET A O 1
ATOM 751 N N . ILE A 1 97 ? 12.707 -11.282 6.173 1.00 96.50 97 ILE A N 1
ATOM 752 C CA . ILE A 1 97 ? 12.065 -12.318 6.995 1.00 96.50 97 ILE A CA 1
ATOM 753 C C . ILE A 1 97 ? 10.804 -12.830 6.294 1.00 96.50 97 ILE A C 1
ATOM 755 O O . ILE A 1 97 ? 10.655 -14.037 6.108 1.00 96.50 97 ILE A O 1
ATOM 759 N N . TRP A 1 98 ? 9.938 -11.922 5.838 1.00 97.31 98 TRP A N 1
ATOM 760 C CA . TRP A 1 98 ? 8.731 -12.281 5.095 1.00 97.31 98 TRP A CA 1
ATOM 761 C C . TRP A 1 98 ? 9.048 -13.077 3.828 1.00 97.31 98 TRP A C 1
ATOM 763 O O . TRP A 1 98 ? 8.409 -14.099 3.589 1.00 97.31 98 TRP A O 1
ATOM 773 N N . ARG A 1 99 ? 10.071 -12.689 3.057 1.00 96.56 99 ARG A N 1
ATOM 774 C CA . ARG A 1 99 ? 10.528 -13.462 1.893 1.00 96.56 99 ARG A CA 1
ATOM 775 C C . ARG A 1 99 ? 10.829 -14.913 2.250 1.00 96.56 99 ARG A C 1
ATOM 777 O O . ARG A 1 99 ? 10.342 -15.809 1.570 1.00 96.56 99 ARG A O 1
ATOM 784 N N . ASN A 1 100 ? 11.594 -15.136 3.317 1.00 96.62 100 ASN A N 1
ATOM 785 C CA . ASN A 1 100 ? 11.945 -16.483 3.765 1.00 96.62 100 ASN A CA 1
ATOM 786 C C . ASN A 1 100 ? 10.711 -17.265 4.239 1.00 96.62 100 ASN A C 1
ATOM 788 O O . ASN A 1 100 ? 10.612 -18.467 4.015 1.00 96.62 100 ASN A O 1
ATOM 792 N N . MET A 1 101 ? 9.734 -16.597 4.860 1.00 97.19 101 MET A N 1
ATOM 793 C CA . MET A 1 101 ? 8.480 -17.241 5.263 1.00 97.19 101 MET A CA 1
ATOM 794 C C . MET A 1 101 ? 7.656 -17.746 4.069 1.00 97.19 101 MET A C 1
ATOM 796 O O . MET A 1 101 ? 6.939 -18.739 4.222 1.00 97.19 101 MET A O 1
ATOM 800 N N . PHE A 1 102 ? 7.777 -17.095 2.907 1.00 96.31 102 PHE A N 1
ATOM 801 C CA . PHE A 1 102 ? 7.122 -17.463 1.646 1.00 96.31 102 PHE A CA 1
ATOM 802 C C . PHE A 1 102 ? 7.910 -18.466 0.788 1.00 96.31 102 PHE A C 1
ATOM 804 O O . PHE A 1 102 ? 7.472 -18.776 -0.322 1.00 96.31 102 PHE A O 1
ATOM 811 N N . ASP A 1 103 ? 9.036 -18.990 1.277 1.00 94.50 103 ASP A N 1
ATOM 812 C CA . ASP A 1 103 ? 9.788 -20.041 0.589 1.00 94.50 103 ASP A CA 1
ATOM 813 C C . ASP A 1 103 ? 8.912 -21.289 0.345 1.00 94.50 103 ASP A C 1
ATOM 815 O O . ASP A 1 103 ? 8.114 -21.702 1.199 1.00 94.50 103 ASP A O 1
ATOM 819 N N . ASP A 1 104 ? 9.018 -21.879 -0.847 1.00 91.25 104 ASP A N 1
ATOM 820 C CA . ASP A 1 104 ? 8.134 -22.962 -1.290 1.00 91.25 104 ASP A CA 1
ATOM 821 C C . ASP A 1 104 ? 8.472 -24.308 -0.632 1.00 91.25 104 ASP A C 1
ATOM 823 O O . ASP A 1 104 ? 7.578 -25.114 -0.352 1.00 91.25 104 ASP A O 1
ATOM 827 N N . GLN A 1 105 ? 9.739 -24.532 -0.289 1.00 87.62 105 GLN A N 1
ATOM 828 C CA . GLN A 1 105 ? 10.196 -25.786 0.309 1.00 87.62 105 GLN A CA 1
ATOM 829 C C . GLN A 1 105 ? 10.164 -25.752 1.840 1.00 87.62 105 GLN A C 1
ATOM 831 O O . GLN A 1 105 ? 9.584 -26.645 2.476 1.00 87.62 105 GLN A O 1
ATOM 836 N N . SER A 1 106 ? 10.764 -24.711 2.413 1.00 90.50 106 SER A N 1
ATOM 837 C CA . SER A 1 106 ? 11.118 -24.585 3.829 1.00 90.50 106 SER A CA 1
ATOM 838 C C . SER A 1 106 ? 10.425 -23.420 4.545 1.00 90.50 106 SER A C 1
ATOM 840 O O . SER A 1 106 ? 10.564 -23.287 5.760 1.00 90.50 106 SER A O 1
ATOM 842 N N . GLY A 1 107 ? 9.631 -22.610 3.840 1.00 94.69 107 GLY A N 1
ATOM 843 C CA . GLY A 1 107 ? 8.986 -21.425 4.403 1.00 94.69 107 GLY A CA 1
ATOM 844 C C . GLY A 1 107 ? 7.948 -21.738 5.481 1.00 94.69 107 GLY A C 1
ATOM 845 O O . GLY A 1 107 ? 7.142 -22.664 5.355 1.00 94.69 107 GLY A O 1
ATOM 846 N N . ALA A 1 108 ? 7.933 -20.926 6.541 1.00 95.19 108 ALA A N 1
ATOM 847 C CA . ALA A 1 108 ? 7.029 -21.092 7.681 1.00 95.19 108 ALA A CA 1
ATOM 848 C C . ALA A 1 108 ? 5.540 -21.087 7.284 1.00 95.19 108 ALA A C 1
ATOM 850 O O . ALA A 1 108 ? 4.740 -21.798 7.889 1.00 95.19 108 ALA A O 1
ATOM 851 N N . ILE A 1 109 ? 5.159 -20.334 6.246 1.00 94.69 109 ILE A N 1
ATOM 852 C CA . ILE A 1 109 ? 3.764 -20.254 5.784 1.00 94.69 109 ILE A CA 1
ATOM 853 C C . ILE A 1 109 ? 3.332 -21.575 5.144 1.00 94.69 109 ILE A C 1
ATOM 855 O O . ILE A 1 109 ? 2.259 -22.093 5.447 1.00 94.69 109 ILE A O 1
ATOM 859 N N . ASN A 1 110 ? 4.194 -22.174 4.322 1.00 94.12 110 ASN A N 1
ATOM 860 C CA . ASN A 1 110 ? 3.930 -23.490 3.748 1.00 94.12 110 ASN A CA 1
ATOM 861 C C . ASN A 1 110 ? 3.919 -24.593 4.810 1.00 94.12 110 ASN A C 1
ATOM 863 O O . ASN A 1 110 ? 3.102 -25.509 4.725 1.00 94.12 110 ASN A O 1
ATOM 867 N N . GLN A 1 111 ? 4.780 -24.506 5.826 1.00 94.62 111 GLN A N 1
ATOM 868 C CA . GLN A 1 111 ? 4.744 -25.431 6.962 1.00 94.62 111 GLN A CA 1
ATOM 869 C C . GLN A 1 111 ? 3.433 -25.316 7.748 1.00 94.62 111 GLN A C 1
ATOM 871 O O . GLN A 1 111 ? 2.832 -26.338 8.076 1.00 94.62 111 GLN A O 1
ATOM 876 N N . LEU A 1 112 ? 2.950 -24.092 7.985 1.00 94.25 112 LEU A N 1
ATOM 877 C CA . LEU A 1 112 ? 1.657 -23.854 8.623 1.00 94.25 112 LEU A CA 1
ATOM 878 C C . LEU A 1 112 ? 0.506 -24.450 7.802 1.00 94.25 112 LEU A C 1
ATOM 880 O O . LEU A 1 112 ? -0.370 -25.095 8.369 1.00 94.25 112 LEU A O 1
ATOM 884 N N . PHE A 1 113 ? 0.525 -24.297 6.475 1.00 92.44 113 PHE A N 1
ATOM 885 C CA . PHE A 1 113 ? -0.489 -24.894 5.600 1.00 92.44 113 PHE A CA 1
ATOM 886 C C . PHE A 1 113 ? -0.512 -26.418 5.751 1.00 92.44 113 PHE A C 1
ATOM 888 O O . PHE A 1 113 ? -1.575 -26.983 6.000 1.00 92.44 113 PHE A O 1
ATOM 895 N N . ARG A 1 114 ? 0.659 -27.069 5.721 1.00 93.00 114 ARG A N 1
ATOM 896 C CA . ARG A 1 114 ? 0.771 -28.521 5.950 1.00 93.00 114 ARG A CA 1
ATOM 897 C C . ARG A 1 114 ? 0.243 -28.924 7.332 1.00 93.00 114 ARG A C 1
ATOM 899 O O . ARG A 1 114 ? -0.465 -29.919 7.438 1.00 93.00 114 ARG A O 1
ATOM 906 N N . ALA A 1 115 ? 0.550 -28.150 8.376 1.00 93.75 115 ALA A N 1
ATOM 907 C CA . ALA A 1 115 ? 0.093 -28.420 9.741 1.00 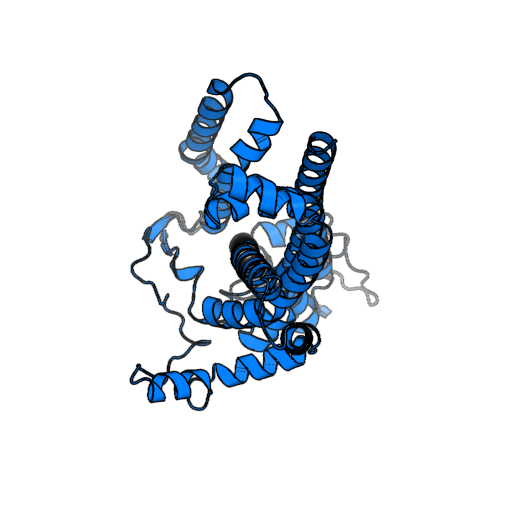93.75 115 ALA A CA 1
ATOM 908 C C . ALA A 1 115 ? -1.434 -28.305 9.901 1.00 93.75 115 ALA A C 1
ATOM 910 O O . ALA A 1 115 ? -2.027 -29.040 10.685 1.00 93.75 115 ALA A O 1
ATOM 911 N N . LEU A 1 116 ? -2.073 -27.418 9.136 1.00 94.31 116 LEU A N 1
ATOM 912 C CA . LEU A 1 116 ? -3.529 -27.254 9.092 1.00 94.31 116 LEU A CA 1
ATOM 913 C C . LEU A 1 116 ? -4.225 -28.251 8.145 1.00 94.31 116 LEU A C 1
ATOM 915 O O . LEU A 1 116 ? -5.433 -28.155 7.944 1.00 94.31 116 LEU A O 1
ATOM 919 N N . GLY A 1 117 ? -3.485 -29.190 7.543 1.00 92.25 117 GLY A N 1
ATOM 920 C CA . GLY A 1 117 ? -4.017 -30.141 6.562 1.00 92.25 117 GLY A CA 1
ATOM 921 C C . GLY A 1 117 ? -4.310 -29.532 5.184 1.00 92.25 117 GLY A C 1
ATOM 922 O O . GLY A 1 117 ? -4.962 -30.171 4.361 1.00 92.25 117 GLY A O 1
ATOM 923 N N . LEU A 1 118 ? -3.843 -28.309 4.916 1.00 89.00 118 LEU A N 1
ATOM 924 C CA . LEU A 1 118 ? -3.943 -27.648 3.615 1.00 89.00 118 LEU A CA 1
ATOM 925 C C . LEU A 1 118 ? -2.786 -28.071 2.698 1.00 89.00 118 LEU A C 1
ATOM 927 O O . LEU A 1 118 ? -1.726 -28.512 3.152 1.00 89.00 118 LEU A O 1
ATOM 931 N N . GLN A 1 119 ? -2.967 -27.887 1.387 1.00 84.31 119 GLN A N 1
ATOM 932 C CA . GLN A 1 119 ? -1.898 -28.105 0.415 1.00 84.31 119 GLN A CA 1
ATOM 933 C C . GLN A 1 119 ? -0.734 -27.145 0.699 1.00 84.31 119 GLN A C 1
ATOM 935 O O . GLN A 1 119 ? -0.865 -25.930 0.567 1.00 84.31 119 GLN A O 1
ATOM 940 N N . GLY A 1 120 ? 0.408 -27.695 1.110 1.00 83.38 120 GLY A N 1
ATOM 941 C CA . GLY A 1 120 ? 1.662 -26.953 1.209 1.00 83.38 120 GLY A CA 1
ATOM 942 C C . GLY A 1 120 ? 2.485 -27.031 -0.075 1.00 83.38 120 GLY A C 1
ATOM 943 O O . GLY A 1 120 ? 2.108 -27.697 -1.035 1.00 83.38 120 GLY A O 1
ATOM 944 N N . GLY A 1 121 ? 3.661 -26.398 -0.062 1.00 85.50 121 GLY A N 1
ATOM 945 C CA . GLY A 1 121 ? 4.531 -26.343 -1.247 1.00 85.50 121 GLY A CA 1
ATOM 946 C C . GLY A 1 121 ? 4.104 -25.281 -2.261 1.00 85.50 121 GLY A C 1
ATOM 947 O O . GLY A 1 121 ? 4.518 -25.310 -3.417 1.00 85.50 121 GLY A O 1
ATOM 948 N N . THR A 1 122 ? 3.251 -24.355 -1.835 1.00 89.69 122 THR A N 1
ATOM 949 C CA . THR A 1 122 ? 2.746 -23.267 -2.657 1.00 89.69 122 THR A CA 1
ATOM 950 C C . THR A 1 122 ? 3.892 -22.339 -3.047 1.00 89.69 122 THR A C 1
ATOM 952 O O . THR A 1 122 ? 4.641 -21.855 -2.193 1.00 89.69 122 THR A O 1
ATOM 955 N N . ARG A 1 123 ? 4.016 -22.068 -4.349 1.00 92.00 123 ARG A N 1
ATOM 956 C CA . ARG A 1 123 ? 5.094 -21.259 -4.932 1.00 92.00 123 ARG A CA 1
ATOM 957 C C . ARG A 1 123 ? 4.730 -19.777 -4.944 1.00 92.00 123 ARG A C 1
ATOM 959 O O . ARG A 1 123 ? 4.639 -19.164 -6.006 1.00 92.00 123 ARG A O 1
ATOM 966 N N . TRP A 1 124 ? 4.537 -19.210 -3.752 1.00 91.50 124 TRP A N 1
ATOM 967 C CA . TRP A 1 124 ? 4.022 -17.852 -3.517 1.00 91.50 124 TRP A CA 1
ATOM 968 C C . TRP A 1 124 ? 4.631 -16.774 -4.414 1.00 91.50 124 TRP A C 1
ATOM 970 O O . TRP A 1 124 ? 3.918 -15.906 -4.900 1.00 91.50 124 TRP A O 1
ATOM 980 N N . LEU A 1 125 ? 5.944 -16.833 -4.639 1.00 93.00 125 LEU A N 1
ATOM 981 C CA . LEU A 1 125 ? 6.694 -15.798 -5.355 1.00 93.00 125 LEU A CA 1
ATOM 982 C C . LEU A 1 125 ? 6.991 -16.147 -6.821 1.00 93.00 125 LEU A C 1
ATOM 984 O O . LEU A 1 125 ? 7.419 -15.278 -7.577 1.00 93.00 125 LEU A O 1
ATOM 988 N N . LEU A 1 126 ? 6.801 -17.409 -7.219 1.00 91.69 126 LEU A N 1
ATOM 989 C CA . LEU A 1 126 ? 7.257 -17.935 -8.513 1.00 91.69 126 LEU A CA 1
ATOM 990 C C . LEU A 1 126 ? 6.109 -18.345 -9.443 1.00 91.69 126 LEU A C 1
ATOM 992 O O . LEU A 1 126 ? 6.345 -18.562 -10.628 1.00 91.69 126 LEU A O 1
ATOM 996 N N . GLN A 1 127 ? 4.888 -18.483 -8.924 1.00 88.19 127 GLN A N 1
ATOM 997 C CA . GLN A 1 127 ? 3.728 -18.908 -9.703 1.00 88.19 127 GLN A CA 1
ATOM 998 C C . GLN A 1 127 ? 3.230 -17.790 -10.628 1.00 88.19 127 GLN A C 1
ATOM 1000 O O . GLN A 1 127 ? 2.716 -16.778 -10.154 1.00 88.19 127 GLN A O 1
ATOM 1005 N N . VAL A 1 128 ? 3.368 -17.997 -11.939 1.00 83.56 128 VAL A N 1
ATOM 1006 C CA . VAL A 1 128 ? 3.018 -17.018 -12.983 1.00 83.56 128 VAL A CA 1
ATOM 1007 C C . VAL A 1 128 ? 1.514 -16.993 -13.249 1.00 83.56 128 VAL A C 1
ATOM 1009 O O . VAL A 1 128 ? 0.950 -15.939 -13.549 1.00 83.56 128 VAL A O 1
ATOM 1012 N N . GLU A 1 129 ? 0.862 -18.150 -13.161 1.00 76.25 129 GLU A N 1
ATOM 1013 C CA . GLU A 1 129 ? -0.558 -18.277 -13.445 1.00 76.25 129 GLU A CA 1
ATOM 1014 C C . GLU A 1 129 ? -1.383 -17.591 -12.349 1.00 76.25 129 GLU A C 1
ATOM 1016 O O . GLU A 1 129 ? -1.138 -17.819 -11.157 1.00 76.25 129 GLU A O 1
ATOM 1021 N N . PRO A 1 130 ? -2.389 -16.777 -12.720 1.00 68.88 130 PRO A N 1
ATOM 1022 C CA . PRO A 1 130 ? -3.215 -16.097 -11.741 1.00 68.88 130 PRO A CA 1
ATOM 1023 C C . PRO A 1 130 ? -3.939 -17.136 -10.869 1.00 68.88 130 PRO A C 1
ATOM 1025 O O . PRO A 1 130 ? -4.647 -17.995 -11.403 1.00 68.88 130 PRO A O 1
ATOM 1028 N N . PRO A 1 131 ? -3.810 -17.067 -9.530 1.00 66.12 131 PRO A N 1
ATOM 1029 C CA . PRO A 1 131 ? -4.406 -18.056 -8.629 1.00 66.12 131 PRO A CA 1
ATOM 1030 C C . PRO A 1 131 ? -5.942 -18.044 -8.689 1.00 66.12 131 PRO A C 1
ATOM 1032 O O . PRO A 1 131 ? -6.592 -19.032 -8.361 1.00 66.12 131 PRO A O 1
ATOM 1035 N N . LEU A 1 132 ? -6.527 -16.930 -9.139 1.00 67.81 132 LEU A N 1
ATOM 1036 C CA . LEU A 1 132 ? -7.963 -16.724 -9.300 1.00 67.81 132 LEU A CA 1
ATOM 1037 C C . LEU A 1 132 ? -8.342 -16.724 -10.789 1.00 67.81 132 LEU A C 1
ATOM 1039 O O . LEU A 1 132 ? -8.795 -15.716 -11.327 1.00 67.81 132 LEU A O 1
ATOM 1043 N N . ALA A 1 133 ? -8.162 -17.864 -11.461 1.00 59.31 133 ALA A N 1
ATOM 1044 C CA . ALA A 1 133 ? -8.470 -18.028 -12.889 1.00 59.31 133 ALA A CA 1
ATOM 1045 C C . ALA A 1 133 ? -9.943 -17.737 -13.254 1.00 59.31 133 ALA A C 1
ATOM 1047 O O . ALA A 1 133 ? -10.264 -17.516 -14.418 1.00 59.31 133 ALA A O 1
ATOM 1048 N N . TRP A 1 134 ? -10.836 -17.726 -12.261 1.00 61.72 134 TRP A N 1
ATOM 1049 C CA . TRP A 1 134 ? -12.263 -17.465 -12.423 1.00 61.72 134 TRP A CA 1
ATOM 1050 C C . TRP A 1 134 ? -12.640 -15.979 -12.413 1.00 61.72 134 TRP A C 1
ATOM 1052 O O . TRP A 1 134 ? -13.795 -15.693 -12.705 1.00 61.72 134 TRP A O 1
ATOM 1062 N N . LEU A 1 135 ? -11.731 -15.046 -12.080 1.00 62.31 135 LEU A N 1
ATOM 1063 C CA . LEU A 1 135 ? -12.020 -13.602 -12.082 1.00 62.31 135 LEU A CA 1
ATOM 1064 C C . LEU A 1 135 ? -12.304 -13.107 -13.516 1.00 62.31 135 LEU A C 1
ATOM 1066 O O . LEU A 1 135 ? -11.365 -12.986 -14.310 1.00 62.31 135 LEU A O 1
ATOM 1070 N N . PRO A 1 136 ? -13.563 -12.775 -13.867 1.00 56.06 136 PRO A N 1
ATOM 1071 C CA . PRO A 1 136 ? -13.900 -12.166 -15.148 1.00 56.06 136 PRO A CA 1
ATOM 1072 C C . PRO A 1 136 ? -13.620 -10.651 -15.085 1.00 56.06 136 PRO A C 1
ATOM 1074 O O . PRO A 1 136 ? -13.741 -10.062 -14.009 1.00 56.06 136 PRO A O 1
ATOM 1077 N N . PRO A 1 137 ? -13.307 -9.978 -16.205 1.00 56.72 137 PRO A N 1
ATOM 1078 C CA . PRO A 1 137 ? -13.314 -10.496 -17.563 1.00 56.72 137 PRO A CA 1
ATOM 1079 C C . PRO A 1 137 ? -11.927 -10.958 -18.043 1.00 56.72 137 PRO A C 1
ATOM 1081 O O . PRO A 1 137 ? -10.915 -10.299 -17.807 1.00 56.72 137 PRO A O 1
ATOM 1084 N N . VAL A 1 138 ? -11.911 -12.081 -18.770 1.00 65.12 138 VAL A N 1
ATOM 1085 C CA . VAL A 1 138 ? -10.849 -12.392 -19.732 1.00 65.12 138 VAL A CA 1
ATOM 1086 C C . VAL A 1 138 ? -11.305 -11.820 -21.066 1.00 65.12 138 VAL A C 1
ATOM 1088 O O . VAL A 1 138 ? -12.231 -12.352 -21.675 1.00 65.12 138 VAL A O 1
ATOM 1091 N N . ILE A 1 139 ? -10.711 -10.708 -21.488 1.00 62.22 139 ILE A N 1
ATOM 1092 C CA . ILE A 1 139 ? -11.049 -10.064 -22.761 1.00 62.22 139 ILE A CA 1
ATOM 1093 C C . ILE A 1 139 ? -9.868 -10.132 -23.712 1.00 62.22 139 ILE A C 1
ATOM 1095 O O . ILE A 1 139 ? -8.711 -9.981 -23.321 1.00 62.22 139 ILE A O 1
ATOM 1099 N N . GLN A 1 140 ? -10.187 -10.374 -24.977 1.00 65.44 140 GLN A N 1
ATOM 1100 C CA . GLN A 1 140 ? -9.249 -10.235 -26.073 1.00 65.44 140 GLN A CA 1
ATOM 1101 C C . GLN A 1 140 ? -9.289 -8.784 -26.534 1.00 65.44 140 GLN A C 1
ATOM 1103 O O . GLN A 1 140 ? -10.314 -8.313 -27.026 1.00 65.44 140 GLN A O 1
ATOM 1108 N N . VAL A 1 141 ? -8.184 -8.075 -26.349 1.00 65.50 141 VAL A N 1
ATOM 1109 C CA . VAL A 1 141 ? -8.035 -6.696 -26.814 1.00 65.50 141 VAL A CA 1
ATOM 1110 C C . VAL A 1 141 ? -7.012 -6.652 -27.946 1.00 65.50 141 VAL A C 1
ATOM 1112 O O . VAL A 1 141 ? -6.066 -7.445 -27.937 1.00 65.50 141 VAL A O 1
ATOM 1115 N N . PRO A 1 142 ? -7.159 -5.773 -28.948 1.00 66.25 142 PRO A N 1
ATOM 1116 C CA . PRO A 1 142 ? -6.141 -5.637 -29.982 1.00 66.25 142 PRO A CA 1
ATOM 1117 C C . PRO A 1 142 ? -4.765 -5.353 -29.363 1.00 66.25 142 PRO A C 1
ATOM 1119 O O . PRO A 1 142 ? -4.662 -4.579 -28.418 1.00 66.25 142 PRO A O 1
ATOM 1122 N N . ALA A 1 143 ? -3.691 -5.941 -29.885 1.00 64.12 143 ALA A N 1
ATOM 1123 C CA . ALA A 1 143 ? -2.362 -5.850 -29.271 1.00 64.12 143 ALA A CA 1
ATOM 1124 C C . ALA A 1 143 ? -1.773 -4.431 -29.238 1.00 64.12 143 ALA A C 1
ATOM 1126 O O . ALA A 1 143 ? -0.836 -4.169 -28.492 1.00 64.12 143 ALA A O 1
ATOM 1127 N N . TRP A 1 144 ? -2.323 -3.514 -30.035 1.00 57.34 144 TRP A N 1
ATOM 1128 C CA . TRP A 1 144 ? -1.986 -2.091 -30.009 1.00 57.34 144 TRP A CA 1
ATOM 1129 C C . TRP A 1 144 ? -2.751 -1.302 -28.933 1.00 57.34 144 TRP A C 1
ATOM 1131 O O . TRP A 1 144 ? -2.448 -0.133 -28.706 1.00 57.34 144 TRP A O 1
ATOM 1141 N N . THR A 1 145 ? -3.740 -1.908 -28.270 1.00 62.72 145 THR A N 1
ATOM 1142 C CA . THR A 1 145 ? -4.381 -1.325 -27.088 1.00 62.72 145 THR A CA 1
ATOM 1143 C C . THR A 1 145 ? -3.586 -1.716 -25.850 1.00 62.72 145 THR A C 1
ATOM 1145 O O . THR A 1 145 ? -3.371 -2.900 -25.612 1.00 62.72 145 THR A O 1
ATOM 1148 N N . ASP A 1 146 ? -3.146 -0.732 -25.064 1.00 69.31 146 ASP A N 1
ATOM 1149 C CA . ASP A 1 146 ? -2.590 -0.975 -23.731 1.00 69.31 146 ASP A CA 1
ATOM 1150 C C . ASP A 1 146 ? -3.758 -1.152 -22.748 1.00 69.31 146 ASP A C 1
ATOM 1152 O O . ASP A 1 146 ? -4.372 -0.161 -22.335 1.00 69.31 146 ASP A O 1
ATOM 1156 N N . PRO A 1 147 ? -4.114 -2.388 -22.365 1.00 68.50 147 PRO A N 1
ATOM 1157 C CA . PRO A 1 147 ? -5.293 -2.635 -21.544 1.00 68.50 147 PRO A CA 1
ATOM 1158 C C . PRO A 1 147 ? -5.207 -1.997 -20.159 1.00 68.50 147 PRO A C 1
ATOM 1160 O O . PRO A 1 147 ? -6.239 -1.681 -19.563 1.00 68.50 147 PRO A O 1
ATOM 1163 N N . PHE A 1 148 ? -3.998 -1.794 -19.637 1.00 73.56 148 PHE A N 1
ATOM 1164 C CA . PHE A 1 148 ? -3.803 -1.199 -18.327 1.00 73.56 148 PHE A CA 1
ATOM 1165 C C . PHE A 1 148 ? -3.945 0.315 -18.376 1.00 73.56 148 PHE A C 1
ATOM 1167 O O . PHE A 1 148 ? -4.460 0.890 -17.421 1.00 73.56 148 PHE A O 1
ATOM 1174 N N . PHE A 1 149 ? -3.597 0.959 -19.490 1.00 74.75 149 PHE A N 1
ATOM 1175 C CA . PHE A 1 149 ? -3.951 2.359 -19.713 1.00 74.75 149 PHE A CA 1
ATOM 1176 C C . PHE A 1 149 ? -5.470 2.560 -19.697 1.00 74.75 149 PHE A C 1
ATOM 1178 O O . PHE A 1 149 ? -5.971 3.445 -19.002 1.00 74.75 149 PHE A O 1
ATOM 1185 N N . PHE A 1 150 ? -6.223 1.704 -20.394 1.00 69.94 150 PHE A N 1
ATOM 1186 C CA . PHE A 1 150 ? -7.688 1.762 -20.380 1.00 69.94 150 PHE A CA 1
ATOM 1187 C C . PHE A 1 150 ? -8.274 1.447 -19.007 1.00 69.94 150 PHE A C 1
ATOM 1189 O O . PHE A 1 150 ? -9.208 2.122 -18.584 1.00 69.94 150 PHE A O 1
ATOM 1196 N N . LEU A 1 151 ? -7.722 0.467 -18.288 1.00 70.75 151 LEU A N 1
ATOM 1197 C CA . LEU A 1 151 ? -8.142 0.176 -16.922 1.00 70.75 151 LEU A CA 1
ATOM 1198 C C . LEU A 1 151 ? -7.846 1.353 -15.987 1.00 70.75 151 LEU A C 1
ATOM 1200 O O . LEU A 1 151 ? -8.706 1.731 -15.198 1.00 70.75 151 LEU A O 1
ATOM 1204 N N . PHE A 1 152 ? -6.669 1.970 -16.090 1.00 73.81 152 PHE A N 1
ATOM 1205 C CA . PHE A 1 152 ? -6.327 3.176 -15.342 1.00 73.81 152 PHE A CA 1
ATOM 1206 C C . PHE A 1 152 ? -7.319 4.303 -15.628 1.00 73.81 152 PHE A C 1
ATOM 1208 O O . PHE A 1 152 ? -7.842 4.913 -14.697 1.00 73.81 152 PHE A O 1
ATOM 1215 N N . LEU A 1 153 ? -7.620 4.554 -16.902 1.00 69.81 153 LEU A N 1
ATOM 1216 C CA . LEU A 1 153 ? -8.611 5.545 -17.297 1.00 69.81 153 LEU A CA 1
ATOM 1217 C C . LEU A 1 153 ? -9.996 5.189 -16.766 1.00 69.81 153 LEU A C 1
ATOM 1219 O O . LEU A 1 153 ? -10.657 6.056 -16.215 1.00 69.81 153 LEU A O 1
ATOM 1223 N N . PHE A 1 154 ? -10.416 3.929 -16.850 1.00 68.06 154 PHE A N 1
ATOM 1224 C CA . PHE A 1 154 ? -11.674 3.459 -16.280 1.00 68.06 154 PHE A CA 1
ATOM 1225 C C . PHE A 1 154 ? -11.736 3.701 -14.766 1.00 68.06 154 PHE A C 1
ATOM 1227 O O . PHE A 1 154 ? -12.723 4.241 -14.276 1.00 68.06 154 PHE A O 1
ATOM 1234 N N . LEU A 1 155 ? -10.672 3.384 -14.023 1.00 70.38 155 LEU A N 1
ATOM 1235 C CA . LEU A 1 155 ? -10.576 3.659 -12.587 1.00 70.38 155 LEU A CA 1
ATOM 1236 C C . LEU A 1 155 ? -10.630 5.164 -12.300 1.00 70.38 155 LEU A C 1
ATOM 1238 O O . LEU A 1 155 ? -11.350 5.602 -11.403 1.00 70.38 155 LEU A O 1
ATOM 1242 N N . LEU A 1 156 ? -9.917 5.969 -13.088 1.00 70.44 156 LEU A N 1
ATOM 1243 C CA . LEU A 1 156 ? -9.935 7.425 -12.985 1.00 70.44 156 LEU A CA 1
ATOM 1244 C C . LEU A 1 156 ? -11.340 7.968 -13.263 1.00 70.44 156 LEU A C 1
ATOM 1246 O O . LEU A 1 156 ? -11.811 8.835 -12.532 1.00 70.44 156 LEU A O 1
ATOM 1250 N N . LEU A 1 157 ? -12.038 7.420 -14.257 1.00 66.25 157 LEU A N 1
ATOM 1251 C CA . LEU A 1 157 ? -13.414 7.761 -14.597 1.00 66.25 157 LEU A CA 1
ATOM 1252 C C . LEU A 1 157 ? -14.422 7.266 -13.572 1.00 66.25 157 LEU A C 1
ATOM 1254 O O . LEU A 1 157 ? -15.423 7.935 -13.370 1.00 66.25 157 LEU A O 1
ATOM 1258 N N . PHE A 1 158 ? -14.171 6.160 -12.881 1.00 65.25 158 PHE A N 1
ATOM 1259 C CA . PHE A 1 158 ? -15.010 5.717 -11.770 1.00 65.25 158 PHE A CA 1
ATOM 1260 C C . PHE A 1 158 ? -14.905 6.680 -10.579 1.00 65.25 158 PHE A C 1
ATOM 1262 O O . PHE A 1 158 ? -15.888 6.972 -9.896 1.00 65.25 158 PHE A O 1
ATOM 1269 N N . ILE A 1 159 ? -13.714 7.242 -10.371 1.00 62.41 159 ILE A N 1
ATOM 1270 C CA . ILE A 1 159 ? -13.450 8.263 -9.354 1.00 62.41 159 ILE A CA 1
ATOM 1271 C C . ILE A 1 159 ? -13.916 9.654 -9.832 1.00 62.41 159 ILE A C 1
ATOM 1273 O O . ILE A 1 159 ? -14.285 10.504 -9.016 1.00 62.41 159 ILE A O 1
ATOM 1277 N N . ALA A 1 160 ? -13.971 9.890 -11.147 1.00 63.50 160 ALA A N 1
ATOM 1278 C CA . ALA A 1 160 ? -14.289 11.188 -11.733 1.00 63.50 160 ALA A CA 1
ATOM 1279 C C . ALA A 1 160 ? -15.658 11.743 -11.306 1.00 63.50 160 ALA A C 1
ATOM 1281 O O . ALA A 1 160 ? -15.704 12.926 -11.011 1.00 63.50 160 ALA A O 1
ATOM 1282 N N . PRO A 1 161 ? -16.763 10.982 -11.177 1.00 58.59 161 PRO A N 1
ATOM 1283 C CA . PRO A 1 161 ? -18.019 11.475 -10.623 1.00 58.59 161 PRO A CA 1
ATOM 1284 C C . PRO A 1 161 ? -17.906 12.008 -9.200 1.00 58.59 161 PRO A C 1
ATOM 1286 O O . PRO A 1 161 ? -18.624 12.941 -8.869 1.00 58.59 161 PRO A O 1
ATOM 1289 N N . TYR A 1 162 ? -17.021 11.470 -8.361 1.00 59.91 162 TYR A N 1
ATOM 1290 C CA . TYR A 1 162 ? -16.787 12.002 -7.014 1.00 59.91 162 TYR A CA 1
ATOM 1291 C C . TYR A 1 162 ? -15.988 13.308 -7.079 1.00 59.91 162 TYR A C 1
ATOM 1293 O O . TYR A 1 162 ? -16.319 14.271 -6.390 1.00 59.91 162 TYR A O 1
ATOM 1301 N N . PHE A 1 163 ? -15.019 13.380 -7.995 1.00 57.22 163 PHE A N 1
ATOM 1302 C CA . PHE A 1 163 ? -14.293 14.608 -8.322 1.00 57.22 163 PHE A CA 1
ATOM 1303 C C . PHE A 1 163 ? -15.178 15.673 -9.012 1.00 57.22 163 PHE A C 1
ATOM 1305 O O . PHE A 1 163 ? -15.015 16.866 -8.790 1.00 57.22 163 PHE A O 1
ATOM 1312 N N . LEU A 1 164 ? -16.157 15.266 -9.821 1.00 55.00 164 LEU A N 1
ATOM 1313 C CA . LEU A 1 164 ? -17.038 16.132 -10.615 1.00 55.00 164 LEU A CA 1
ATOM 1314 C C . LEU A 1 164 ? -18.334 16.494 -9.880 1.00 55.00 164 LEU A C 1
ATOM 1316 O O . LEU A 1 164 ? -18.900 17.550 -10.154 1.00 55.00 164 LEU A O 1
ATOM 1320 N N . ARG A 1 165 ? -18.793 15.674 -8.922 1.00 54.00 165 ARG A N 1
ATOM 1321 C CA . ARG A 1 165 ? -19.811 16.067 -7.928 1.00 54.00 165 ARG A CA 1
ATOM 1322 C C . ARG A 1 165 ? -19.341 17.299 -7.161 1.00 54.00 165 ARG A C 1
ATOM 1324 O O . ARG A 1 165 ? -20.151 18.175 -6.896 1.00 54.00 165 ARG A O 1
ATOM 1331 N N . TRP A 1 166 ? -18.035 17.403 -6.915 1.00 50.66 166 TRP A N 1
ATOM 1332 C CA . TRP A 1 166 ? -17.398 18.586 -6.343 1.00 50.66 166 TRP A CA 1
ATOM 1333 C C . TRP A 1 166 ? -17.344 19.792 -7.307 1.00 50.66 166 TRP A C 1
ATOM 1335 O O . TRP A 1 166 ? -17.486 20.924 -6.864 1.00 50.66 166 TRP A O 1
ATOM 1345 N N . VAL A 1 167 ? -17.244 19.588 -8.629 1.00 54.41 167 VAL A N 1
ATOM 1346 C CA . VAL A 1 167 ? -17.294 20.688 -9.625 1.00 54.41 167 VAL A CA 1
ATOM 1347 C C . VAL A 1 167 ? -18.709 21.259 -9.802 1.00 54.41 167 VAL A C 1
ATOM 1349 O O . VAL A 1 167 ? -18.883 22.332 -10.378 1.00 54.41 167 VAL A O 1
ATOM 1352 N N . ARG A 1 168 ? -19.758 20.553 -9.367 1.00 50.31 168 ARG A N 1
ATOM 1353 C CA . ARG A 1 168 ? -21.099 20.844 -9.871 1.00 50.31 168 ARG A CA 1
ATOM 1354 C C . ARG A 1 168 ? -22.216 20.478 -8.909 1.00 50.31 168 ARG A C 1
ATOM 1356 O O . ARG A 1 168 ? -22.952 19.518 -9.140 1.00 50.31 168 ARG A O 1
ATOM 1363 N N . GLU A 1 169 ? -22.483 21.370 -7.973 1.00 51.28 169 GLU A N 1
ATOM 1364 C CA . GLU A 1 169 ? -23.750 21.434 -7.233 1.00 51.28 169 GLU A CA 1
ATOM 1365 C C . GLU A 1 169 ? -25.001 21.689 -8.116 1.00 51.28 169 GLU A C 1
ATOM 1367 O O . GLU A 1 169 ? -26.052 22.030 -7.587 1.00 51.28 169 GLU A O 1
ATOM 1372 N N . ARG A 1 170 ? -24.974 21.531 -9.458 1.00 53.03 170 ARG A N 1
ATOM 1373 C CA . ARG A 1 170 ? -26.139 21.899 -10.301 1.00 53.03 170 ARG A CA 1
ATOM 1374 C C . ARG A 1 170 ? -26.651 20.987 -11.430 1.00 53.03 170 ARG A C 1
ATOM 1376 O O . ARG A 1 170 ? -27.757 21.262 -11.866 1.00 53.03 170 ARG A O 1
ATOM 1383 N N . TRP A 1 171 ? -25.991 19.928 -11.929 1.00 59.06 171 TRP A N 1
ATOM 1384 C CA . TRP A 1 171 ? -26.520 19.263 -13.161 1.00 59.06 171 TRP A CA 1
ATOM 1385 C C . TRP A 1 171 ? -26.248 17.764 -13.360 1.00 59.06 171 TRP A C 1
ATOM 1387 O O . TRP A 1 171 ? -25.543 17.406 -14.294 1.00 59.06 171 TRP A O 1
ATOM 1397 N N . LEU A 1 172 ? -26.828 16.859 -12.563 1.00 58.94 172 LEU A N 1
ATOM 1398 C CA . LEU A 1 172 ? -26.673 15.387 -12.688 1.00 58.94 172 LEU A CA 1
ATOM 1399 C C . LEU A 1 172 ? -26.671 14.851 -14.147 1.00 58.94 172 LEU A C 1
ATOM 1401 O O . LEU A 1 172 ? -25.831 14.023 -14.502 1.00 58.94 172 LEU A O 1
ATOM 1405 N N . VAL A 1 173 ? -27.523 15.418 -15.007 1.00 63.16 173 VAL A N 1
ATOM 1406 C CA . VAL A 1 173 ? -27.634 15.129 -16.450 1.00 63.16 173 VAL A CA 1
ATOM 1407 C C . VAL A 1 173 ? -26.316 15.328 -17.208 1.00 63.16 173 VAL A C 1
ATOM 1409 O O . VAL A 1 173 ? -25.942 14.485 -18.015 1.00 63.16 173 VAL A O 1
ATOM 1412 N N . PHE A 1 174 ? -25.554 16.384 -16.917 1.00 60.84 174 PHE A N 1
ATOM 1413 C CA . PHE A 1 174 ? -24.298 16.650 -17.617 1.00 60.84 174 PHE A CA 1
ATOM 1414 C C . PHE A 1 174 ? -23.215 15.619 -17.264 1.00 60.84 174 PHE A C 1
ATOM 1416 O O . PHE A 1 174 ? -22.386 15.333 -18.106 1.00 60.84 174 PHE A O 1
ATOM 1423 N N . THR A 1 175 ? -23.222 14.990 -16.077 1.00 57.16 175 THR A N 1
ATOM 1424 C CA . THR A 1 175 ? -22.230 13.931 -15.763 1.00 57.16 175 THR A CA 1
ATOM 1425 C C . THR A 1 175 ? -22.549 12.658 -16.516 1.00 57.16 175 THR A C 1
ATOM 1427 O O . THR A 1 175 ? -21.630 12.006 -16.989 1.00 57.16 175 THR A O 1
ATOM 1430 N N . ILE A 1 176 ? -23.834 12.332 -16.653 1.00 63.06 176 ILE A N 1
ATOM 1431 C CA . ILE A 1 176 ? -24.279 11.166 -17.416 1.00 63.06 176 ILE A CA 1
ATOM 1432 C C . ILE A 1 176 ? -23.956 11.369 -18.899 1.00 63.06 176 ILE A C 1
ATOM 1434 O O . ILE A 1 176 ? -23.341 10.503 -19.508 1.00 63.06 176 ILE A O 1
ATOM 1438 N N . LEU A 1 177 ? -24.271 12.543 -19.456 1.00 65.38 177 LEU A N 1
ATOM 1439 C CA . LEU A 1 177 ? -23.935 12.878 -20.842 1.00 65.38 177 LEU A CA 1
ATOM 1440 C C . LEU A 1 177 ? -22.423 12.913 -21.089 1.00 65.38 177 LEU A C 1
ATOM 1442 O O . LEU A 1 177 ? -21.983 12.471 -22.141 1.00 65.38 177 LEU A O 1
ATOM 1446 N N . TRP A 1 178 ? -21.624 13.395 -20.133 1.00 64.56 178 TRP A N 1
ATOM 1447 C CA . TRP A 1 178 ? -20.165 13.429 -20.264 1.00 64.56 178 TRP A CA 1
ATOM 1448 C C . TRP A 1 178 ? -19.531 12.040 -20.123 1.00 64.56 178 TRP A C 1
ATOM 1450 O O . TRP A 1 178 ? -18.616 11.715 -20.870 1.00 64.56 178 TRP A O 1
ATOM 1460 N N . ALA A 1 179 ? -20.042 11.197 -19.218 1.00 60.41 179 ALA A N 1
ATOM 1461 C CA . ALA A 1 179 ? -19.623 9.802 -19.087 1.00 60.41 179 ALA A CA 1
ATOM 1462 C C . ALA A 1 179 ? -19.949 9.003 -20.357 1.00 60.41 179 ALA A C 1
ATOM 1464 O O . ALA A 1 179 ? -19.069 8.335 -20.885 1.00 60.41 179 ALA A O 1
ATOM 1465 N N . LEU A 1 180 ? -21.162 9.159 -20.902 1.00 65.50 180 LEU A N 1
ATOM 1466 C CA . LEU A 1 180 ? -21.558 8.554 -22.176 1.00 65.50 180 LEU A CA 1
ATOM 1467 C C . LEU A 1 180 ? -20.739 9.105 -23.350 1.00 65.50 180 LEU A C 1
ATOM 1469 O O . LEU A 1 180 ? -20.305 8.340 -24.200 1.00 65.50 180 LEU A O 1
ATOM 1473 N N . ALA A 1 181 ? -20.482 10.416 -23.400 1.00 67.19 181 ALA A N 1
ATOM 1474 C CA . ALA A 1 181 ? -19.658 11.023 -24.446 1.00 67.19 181 ALA A CA 1
ATOM 1475 C C . ALA A 1 181 ? -18.208 10.528 -24.398 1.00 67.19 181 ALA A C 1
ATOM 1477 O O . ALA A 1 181 ? -17.601 10.319 -25.445 1.00 67.19 181 ALA A O 1
ATOM 1478 N N . LEU A 1 182 ? -17.660 10.308 -23.202 1.00 65.88 182 LEU A N 1
ATOM 1479 C CA . LEU A 1 182 ? -16.357 9.682 -23.042 1.00 65.88 182 LEU A CA 1
ATOM 1480 C C . LEU A 1 182 ? -16.372 8.216 -23.445 1.00 65.88 182 LEU A C 1
ATOM 1482 O O . LEU A 1 182 ? -15.462 7.785 -24.136 1.00 65.88 182 LEU A O 1
ATOM 1486 N N . GLU A 1 183 ? -17.381 7.456 -23.037 1.00 57.84 183 GLU A N 1
ATOM 1487 C CA . GLU A 1 183 ? -17.517 6.049 -23.408 1.00 57.84 183 GLU A CA 1
ATOM 1488 C C . GLU A 1 183 ? -17.612 5.909 -24.935 1.00 57.84 183 GLU A C 1
ATOM 1490 O O . GLU A 1 183 ? -16.886 5.121 -25.533 1.00 57.84 183 GLU A O 1
ATOM 1495 N N . ILE A 1 184 ? -18.381 6.786 -25.587 1.00 62.00 184 ILE A N 1
ATOM 1496 C CA . ILE A 1 184 ? -18.452 6.914 -27.048 1.00 62.00 184 ILE A CA 1
ATOM 1497 C C . ILE A 1 184 ? -17.101 7.354 -27.636 1.00 62.00 184 ILE A C 1
ATOM 1499 O O . ILE A 1 184 ? -16.667 6.796 -28.641 1.00 62.00 184 ILE A O 1
ATOM 1503 N N . PHE A 1 185 ? -16.397 8.315 -27.030 1.00 63.62 185 PHE A N 1
ATOM 1504 C CA . PHE A 1 185 ? -15.061 8.728 -27.472 1.00 63.62 185 PHE A CA 1
ATOM 1505 C C . PHE A 1 185 ? -14.059 7.568 -27.406 1.00 63.62 185 PHE A C 1
ATOM 1507 O O . PHE A 1 185 ? -13.324 7.332 -28.362 1.00 63.62 185 PHE A O 1
ATOM 1514 N N . PHE A 1 186 ? -14.069 6.799 -26.321 1.00 57.12 186 PHE A N 1
ATOM 1515 C CA . PHE A 1 186 ? -13.210 5.636 -26.132 1.00 57.12 186 PHE A CA 1
ATOM 1516 C C . PHE A 1 186 ? -13.546 4.500 -27.099 1.00 57.12 186 PHE A C 1
ATOM 1518 O O . PHE A 1 186 ? -12.629 3.877 -27.633 1.00 57.12 186 PHE A O 1
ATOM 1525 N N . PHE A 1 187 ? -14.832 4.264 -27.361 1.00 53.84 187 PHE A N 1
ATOM 1526 C CA . PHE A 1 187 ? -15.289 3.165 -28.209 1.00 53.84 187 PHE A CA 1
ATOM 1527 C C . PHE A 1 187 ? -15.187 3.475 -29.712 1.00 53.84 187 PHE A C 1
ATOM 1529 O O . PHE A 1 187 ? -14.914 2.577 -30.504 1.00 53.84 187 PHE A O 1
ATOM 1536 N N . PHE A 1 188 ? -15.380 4.738 -30.118 1.00 52.88 188 PHE A N 1
ATOM 1537 C CA . PHE A 1 188 ? -15.500 5.118 -31.534 1.00 52.88 188 PHE A CA 1
ATOM 1538 C C . PHE A 1 188 ? -14.423 6.083 -32.048 1.00 52.88 188 PHE A C 1
ATOM 1540 O O . PHE A 1 188 ? -14.121 6.053 -33.239 1.00 52.88 188 PHE A O 1
ATOM 1547 N N . LEU A 1 189 ? -13.840 6.945 -31.205 1.00 55.38 189 LEU A N 1
ATOM 1548 C CA . LEU A 1 189 ? -12.938 8.023 -31.651 1.00 55.38 189 LEU A CA 1
ATOM 1549 C C . LEU A 1 189 ? -11.471 7.784 -31.289 1.00 55.38 189 LEU A C 1
ATOM 1551 O O . LEU A 1 189 ? -10.587 8.201 -32.036 1.00 55.38 189 LEU A O 1
ATOM 1555 N N . LEU A 1 190 ? -11.194 7.074 -30.198 1.00 61.00 190 LEU A N 1
ATOM 1556 C CA . LEU A 1 190 ? -9.828 6.808 -29.766 1.00 61.00 190 LEU A CA 1
ATOM 1557 C C . LEU A 1 190 ? -9.105 5.846 -30.716 1.00 61.00 190 LEU A C 1
ATOM 1559 O O . LEU A 1 190 ? -7.935 6.057 -31.010 1.00 61.00 190 LEU A O 1
ATOM 1563 N N . THR A 1 191 ? -9.789 4.832 -31.250 1.00 51.31 191 THR A N 1
ATOM 1564 C CA . THR A 1 191 ? -9.200 3.887 -32.210 1.00 51.31 191 THR A CA 1
ATOM 1565 C C . THR A 1 191 ? -8.729 4.577 -33.504 1.00 51.31 191 THR A C 1
ATOM 1567 O O . THR A 1 191 ? -7.562 4.408 -33.856 1.00 51.31 191 THR A O 1
ATOM 1570 N N . PRO A 1 192 ? -9.535 5.422 -34.184 1.00 53.16 192 PRO A N 1
ATOM 1571 C CA . PRO A 1 192 ? -9.051 6.253 -35.292 1.00 53.16 192 PRO A CA 1
ATOM 1572 C C . PRO A 1 192 ? -7.900 7.195 -34.916 1.00 53.16 192 PRO A C 1
ATOM 1574 O O . PRO A 1 192 ? -6.970 7.363 -35.700 1.00 53.16 192 PRO A O 1
ATOM 1577 N N . LEU A 1 193 ? -7.941 7.796 -33.723 1.00 57.06 193 LEU A N 1
ATOM 1578 C CA . LEU A 1 193 ? -6.934 8.757 -33.263 1.00 57.06 193 LEU A CA 1
ATOM 1579 C C . LEU A 1 193 ? -5.590 8.073 -32.964 1.00 57.06 193 LEU A C 1
ATOM 1581 O O . LEU A 1 193 ? -4.539 8.561 -33.364 1.00 57.06 193 LEU A O 1
ATOM 1585 N N . LEU A 1 194 ? -5.616 6.902 -32.327 1.00 53.69 194 LEU A N 1
ATOM 1586 C CA . LEU A 1 194 ? -4.439 6.065 -32.094 1.00 53.69 194 LEU A CA 1
ATOM 1587 C C . LEU A 1 194 ? -3.885 5.497 -33.407 1.00 53.69 194 LEU A C 1
ATOM 1589 O O . LEU A 1 194 ? -2.671 5.477 -33.583 1.00 53.69 194 LEU A O 1
ATOM 1593 N N . ASN A 1 195 ? -4.745 5.120 -34.360 1.00 52.12 195 ASN A N 1
ATOM 1594 C CA . ASN A 1 195 ? -4.326 4.710 -35.705 1.00 52.12 195 ASN A CA 1
ATOM 1595 C C . ASN A 1 195 ? -3.699 5.866 -36.506 1.00 52.12 195 ASN A C 1
ATOM 1597 O O . ASN A 1 195 ? -2.779 5.630 -37.285 1.00 52.12 195 ASN A O 1
ATOM 1601 N N . LEU A 1 196 ? -4.137 7.110 -36.289 1.00 58.50 196 LEU A N 1
ATOM 1602 C CA . LEU A 1 196 ? -3.510 8.308 -36.856 1.00 58.50 196 LEU A CA 1
ATOM 1603 C C . LEU A 1 196 ? -2.092 8.518 -36.293 1.00 58.50 196 LEU A C 1
ATOM 1605 O O . LEU A 1 196 ? -1.170 8.798 -37.056 1.00 58.50 196 LEU A O 1
ATOM 1609 N N . PHE A 1 197 ? -1.893 8.329 -34.983 1.00 48.12 197 PHE A N 1
ATOM 1610 C CA . PHE A 1 197 ? -0.564 8.409 -34.361 1.00 48.12 197 PHE A CA 1
ATOM 1611 C C . PHE A 1 197 ? 0.339 7.217 -34.723 1.00 48.12 197 PHE A C 1
ATOM 1613 O O . PHE A 1 197 ? 1.535 7.403 -34.936 1.00 48.12 197 PHE A O 1
ATOM 1620 N N . ALA A 1 198 ? -0.222 6.015 -34.873 1.00 47.44 198 ALA A N 1
ATOM 1621 C CA . ALA A 1 198 ? 0.496 4.826 -35.337 1.00 47.44 198 ALA A CA 1
ATOM 1622 C C . ALA A 1 198 ? 0.818 4.868 -36.847 1.00 47.44 198 ALA A C 1
ATOM 1624 O O . ALA A 1 198 ? 1.793 4.273 -37.294 1.00 47.44 198 ALA A O 1
ATOM 1625 N N . GLY A 1 199 ? 0.047 5.606 -37.650 1.00 47.06 199 GLY A N 1
ATOM 1626 C CA . GLY A 1 199 ? 0.291 5.806 -39.084 1.00 47.06 199 GLY A CA 1
ATOM 1627 C C . GLY A 1 199 ? 1.549 6.622 -39.411 1.00 47.06 199 GLY A C 1
ATOM 1628 O O . GLY A 1 199 ? 2.025 6.572 -40.542 1.00 47.06 199 GLY A O 1
ATOM 1629 N N . LEU A 1 200 ? 2.128 7.323 -38.429 1.00 51.38 200 LEU A N 1
ATOM 1630 C CA . LEU A 1 200 ? 3.411 8.032 -38.556 1.00 51.38 200 LEU A CA 1
ATOM 1631 C C . LEU A 1 200 ? 4.638 7.116 -38.343 1.00 51.38 200 LEU A C 1
ATOM 1633 O O . LEU A 1 200 ? 5.770 7.555 -38.530 1.00 51.38 200 LEU A O 1
ATOM 1637 N N . GLY A 1 201 ? 4.422 5.838 -38.012 1.00 48.44 201 GLY A N 1
ATOM 1638 C CA . GLY A 1 201 ? 5.441 4.790 -37.930 1.00 48.44 201 GLY A CA 1
ATOM 1639 C C . GLY A 1 201 ? 4.763 3.423 -37.991 1.00 48.44 201 GLY A C 1
ATOM 1640 O O . GLY A 1 201 ? 4.353 2.903 -36.961 1.00 48.44 201 GLY A O 1
ATOM 1641 N N . GLY A 1 202 ? 4.593 2.896 -39.211 1.00 43.59 202 GLY A N 1
ATOM 1642 C CA . GLY A 1 202 ? 3.700 1.781 -39.556 1.00 43.59 202 GLY A CA 1
ATOM 1643 C C . GLY A 1 202 ? 3.584 0.664 -38.514 1.00 43.59 202 GLY A C 1
ATOM 1644 O O . GLY A 1 202 ? 4.584 0.159 -38.018 1.00 43.59 202 GLY A O 1
ATOM 1645 N N . ASN A 1 203 ? 2.346 0.265 -38.212 1.00 51.34 203 ASN A N 1
ATOM 1646 C CA . ASN A 1 203 ? 2.025 -0.703 -37.165 1.00 51.34 203 ASN A CA 1
ATOM 1647 C C . ASN A 1 203 ? 2.065 -2.161 -37.691 1.00 51.34 203 ASN A C 1
ATOM 1649 O O . ASN A 1 203 ? 1.157 -2.559 -38.425 1.00 51.34 203 ASN A O 1
ATOM 1653 N N . PRO A 1 204 ? 3.057 -2.992 -37.315 1.00 51.81 204 PRO A N 1
ATOM 1654 C CA . PRO A 1 204 ? 3.173 -4.375 -37.785 1.00 51.81 204 PRO A CA 1
ATOM 1655 C C . PRO A 1 204 ? 2.202 -5.362 -37.104 1.00 51.81 204 PRO A C 1
ATOM 1657 O O . PRO A 1 204 ? 2.199 -6.538 -37.457 1.00 51.81 204 PRO A O 1
ATOM 1660 N N . THR A 1 205 ? 1.378 -4.934 -36.136 1.00 54.25 205 THR A N 1
ATOM 1661 C CA . THR A 1 205 ? 0.560 -5.835 -35.294 1.00 54.25 205 THR A CA 1
ATOM 1662 C C . THR A 1 205 ? -0.949 -5.750 -35.539 1.00 54.25 205 THR A C 1
ATOM 1664 O O . THR A 1 205 ? -1.727 -6.211 -34.706 1.00 54.25 205 THR A O 1
ATOM 1667 N N . ALA A 1 206 ? -1.390 -5.231 -36.692 1.00 51.75 206 ALA A N 1
ATOM 1668 C CA . ALA A 1 206 ? -2.799 -4.969 -37.032 1.00 51.75 206 ALA A CA 1
ATOM 1669 C C . ALA A 1 206 ? -3.770 -6.186 -37.014 1.00 51.75 206 ALA A C 1
ATOM 1671 O O . ALA A 1 206 ? -4.941 -6.031 -37.346 1.00 51.75 206 ALA A O 1
ATOM 1672 N N . GLY A 1 207 ? -3.331 -7.374 -36.585 1.00 54.31 207 GLY A N 1
ATOM 1673 C CA . GLY A 1 207 ? -4.180 -8.544 -36.315 1.00 54.31 207 GLY A CA 1
ATOM 1674 C C . GLY A 1 207 ? -3.844 -9.316 -35.030 1.00 54.31 207 GLY A C 1
ATOM 1675 O O . GLY A 1 207 ? -4.482 -10.327 -34.757 1.00 54.31 207 GLY A O 1
ATOM 1676 N N . ALA A 1 208 ? -2.859 -8.882 -34.235 1.00 58.53 208 ALA A N 1
ATOM 1677 C CA . ALA A 1 208 ? -2.520 -9.550 -32.980 1.00 58.53 208 ALA A CA 1
ATOM 1678 C C . ALA A 1 208 ? -3.506 -9.142 -31.875 1.00 58.53 208 ALA A C 1
ATOM 1680 O O . ALA A 1 208 ? -3.901 -7.980 -31.780 1.00 58.53 208 ALA A O 1
ATOM 1681 N N . THR A 1 209 ? -3.901 -10.090 -31.030 1.00 63.31 209 THR A N 1
ATOM 1682 C CA . THR A 1 209 ? -4.823 -9.872 -29.906 1.00 63.31 209 THR A CA 1
ATOM 1683 C C . THR A 1 209 ? -4.146 -10.318 -28.615 1.00 63.31 209 THR A C 1
ATOM 1685 O O . THR A 1 209 ? -3.530 -11.382 -28.574 1.00 63.31 209 THR A O 1
ATOM 1688 N N . LEU A 1 210 ? -4.228 -9.501 -27.568 1.00 68.12 210 LEU A N 1
ATOM 1689 C CA . LEU A 1 210 ? -3.730 -9.811 -26.233 1.00 68.12 210 LEU A CA 1
ATOM 1690 C C . LEU A 1 210 ? -4.891 -10.286 -25.365 1.00 68.12 210 LEU A C 1
ATOM 1692 O O . LEU A 1 210 ? -5.941 -9.646 -25.304 1.00 68.12 210 LEU A O 1
ATOM 1696 N N . THR A 1 211 ? -4.689 -11.405 -24.676 1.00 68.81 211 THR A N 1
ATOM 1697 C CA . THR A 1 211 ? -5.624 -11.886 -23.660 1.00 68.81 211 THR A CA 1
ATOM 1698 C C . THR A 1 211 ? -5.310 -11.196 -22.342 1.00 68.81 211 THR A C 1
ATOM 1700 O O . THR A 1 211 ? -4.226 -11.370 -21.787 1.00 68.81 211 THR A O 1
ATOM 1703 N N . VAL A 1 212 ? -6.266 -10.432 -21.828 1.00 66.94 212 VAL A N 1
ATOM 1704 C CA . VAL A 1 212 ? -6.125 -9.678 -20.581 1.00 66.94 212 VAL A CA 1
ATOM 1705 C C . VAL A 1 212 ? -7.043 -10.295 -19.550 1.00 66.94 212 VAL A C 1
ATOM 1707 O O . VAL A 1 212 ? -8.243 -10.404 -19.784 1.00 66.94 212 VAL A O 1
ATOM 1710 N N . SER A 1 213 ? -6.479 -10.696 -18.414 1.00 71.81 213 SER A N 1
ATOM 1711 C CA . SER A 1 213 ? -7.218 -11.225 -17.269 1.00 71.81 213 SER A CA 1
ATOM 1712 C C . SER A 1 213 ? -7.013 -10.298 -16.080 1.00 71.81 213 SER A C 1
ATOM 1714 O O . SER A 1 213 ? -5.872 -10.027 -15.719 1.00 71.81 213 SER A O 1
ATOM 1716 N N . LEU A 1 214 ? -8.084 -9.868 -15.404 1.00 69.19 214 LEU A N 1
ATOM 1717 C CA . LEU A 1 214 ? -7.942 -9.145 -14.129 1.00 69.19 214 LEU A CA 1
ATOM 1718 C C . LEU A 1 214 ? -7.177 -9.962 -13.077 1.00 69.19 214 LEU A C 1
ATOM 1720 O O . LEU A 1 214 ? -6.535 -9.383 -12.204 1.00 69.19 214 LEU A O 1
ATOM 1724 N N . GLY A 1 215 ? -7.178 -11.294 -13.185 1.00 72.00 215 GLY A N 1
ATOM 1725 C CA . GLY A 1 215 ? -6.363 -12.159 -12.339 1.00 72.00 215 GLY A CA 1
ATOM 1726 C C . GLY A 1 215 ? -4.863 -11.858 -12.434 1.00 72.00 215 GLY A C 1
ATOM 1727 O O . GLY A 1 215 ? -4.155 -12.040 -11.447 1.00 72.00 215 GLY A O 1
ATOM 1728 N N . SER A 1 216 ? -4.366 -11.337 -13.564 1.00 75.00 216 SER A N 1
ATOM 1729 C CA . SER A 1 216 ? -2.944 -10.996 -13.722 1.00 75.00 216 SER A CA 1
ATOM 1730 C C . SER A 1 216 ? -2.510 -9.774 -12.906 1.00 75.00 216 SER A C 1
ATOM 1732 O O . SER A 1 216 ? -1.313 -9.546 -12.759 1.00 75.00 216 SER A O 1
ATOM 1734 N N . LEU A 1 217 ? -3.453 -8.979 -12.382 1.00 76.81 217 LEU A N 1
ATOM 1735 C CA . LEU A 1 217 ? -3.163 -7.911 -11.413 1.00 76.81 217 LEU A CA 1
ATOM 1736 C C . LEU A 1 217 ? -2.941 -8.451 -10.001 1.00 76.81 217 LEU A C 1
ATOM 1738 O O . LEU A 1 217 ? -2.327 -7.779 -9.175 1.00 76.81 217 LEU A O 1
ATOM 1742 N N . PHE A 1 218 ? -3.439 -9.656 -9.730 1.00 85.94 218 PHE A N 1
ATOM 1743 C CA . PHE A 1 218 ? -3.413 -10.285 -8.418 1.00 85.94 218 PHE A CA 1
ATOM 1744 C C . PHE A 1 218 ? -2.697 -11.642 -8.483 1.00 85.94 218 PHE A C 1
ATOM 1746 O O . PHE A 1 218 ? -3.299 -12.669 -8.148 1.00 85.94 218 PHE A O 1
ATOM 1753 N N . PRO A 1 219 ? -1.417 -11.686 -8.918 1.00 88.94 219 PRO A N 1
ATOM 1754 C CA . PRO A 1 219 ? -0.633 -12.910 -8.838 1.00 88.94 219 PRO A CA 1
ATOM 1755 C C . PRO A 1 219 ? -0.497 -13.362 -7.388 1.00 88.94 219 PRO A C 1
ATOM 1757 O O . PRO A 1 219 ? -0.705 -12.598 -6.446 1.00 88.94 219 PRO A O 1
ATOM 1760 N N . LEU A 1 220 ? -0.084 -14.606 -7.171 1.00 90.12 220 LEU A N 1
ATOM 1761 C CA . LEU A 1 220 ? 0.077 -15.098 -5.806 1.00 90.12 220 LEU A CA 1
ATOM 1762 C C . LEU A 1 220 ? 1.102 -14.274 -4.999 1.00 90.12 220 LEU A C 1
ATOM 1764 O O . LEU A 1 220 ? 0.931 -14.052 -3.796 1.00 90.12 220 LEU A O 1
ATOM 1768 N N . SER A 1 221 ? 2.100 -13.722 -5.691 1.00 93.19 221 SER A N 1
ATOM 1769 C CA . SER A 1 221 ? 3.088 -12.820 -5.111 1.00 93.19 221 SER A CA 1
ATOM 1770 C C . SER A 1 221 ? 2.480 -11.503 -4.633 1.00 93.19 221 SER A C 1
ATOM 1772 O O . SER A 1 221 ? 2.990 -10.961 -3.656 1.00 93.19 221 SER A O 1
ATOM 1774 N N . PHE A 1 222 ? 1.375 -11.025 -5.230 1.00 93.31 222 PHE A N 1
ATOM 1775 C CA . PHE A 1 222 ? 0.617 -9.866 -4.741 1.00 93.31 222 PHE A CA 1
ATOM 1776 C C . PHE A 1 222 ? 0.085 -10.128 -3.335 1.00 93.31 222 PHE A C 1
ATOM 1778 O O . PHE A 1 222 ? 0.265 -9.296 -2.452 1.00 93.31 222 PHE A O 1
ATOM 1785 N N . PHE A 1 223 ? -0.520 -11.294 -3.097 1.00 92.56 223 PHE A N 1
ATOM 1786 C CA . PHE A 1 223 ? -1.022 -11.646 -1.767 1.00 92.56 223 PHE A CA 1
ATOM 1787 C C . PHE A 1 223 ? 0.118 -11.797 -0.758 1.00 92.56 223 PHE A C 1
ATOM 1789 O O . PHE A 1 223 ? -0.017 -11.359 0.383 1.00 92.56 223 PHE A O 1
ATOM 1796 N N . ALA A 1 224 ? 1.258 -12.348 -1.181 1.00 94.62 224 ALA A N 1
ATOM 1797 C CA . ALA A 1 224 ? 2.435 -12.467 -0.328 1.00 94.62 224 ALA A CA 1
ATOM 1798 C C . ALA A 1 224 ? 2.942 -11.092 0.143 1.00 94.62 224 ALA A C 1
ATOM 1800 O O . ALA A 1 224 ? 3.085 -10.849 1.345 1.00 94.62 224 ALA A O 1
ATOM 1801 N N . VAL A 1 225 ? 3.150 -10.159 -0.793 1.00 96.81 225 VAL A N 1
ATOM 1802 C CA . VAL A 1 225 ? 3.574 -8.799 -0.438 1.00 96.81 225 VAL A CA 1
ATOM 1803 C C . VAL A 1 225 ? 2.480 -8.058 0.333 1.00 96.81 225 VAL A C 1
ATOM 1805 O O . VAL A 1 225 ? 2.808 -7.367 1.299 1.00 96.81 225 VAL A O 1
ATOM 1808 N N . LEU A 1 226 ? 1.197 -8.253 -0.007 1.00 95.94 226 LEU A N 1
ATOM 1809 C CA . LEU A 1 226 ? 0.038 -7.640 0.663 1.00 95.94 226 LEU A CA 1
ATOM 1810 C C . LEU A 1 226 ? -0.000 -8.003 2.141 1.00 95.94 226 LEU A C 1
ATOM 1812 O O . LEU A 1 226 ? -0.077 -7.113 2.980 1.00 95.94 226 LEU A O 1
ATOM 1816 N N . LEU A 1 227 ? 0.107 -9.289 2.468 1.00 96.25 227 LEU A N 1
ATOM 1817 C CA . LEU A 1 227 ? 0.114 -9.753 3.854 1.00 96.25 227 LEU A CA 1
ATOM 1818 C C . LEU A 1 227 ? 1.268 -9.132 4.651 1.00 96.25 227 LEU A C 1
ATOM 1820 O O . LEU A 1 227 ? 1.053 -8.626 5.755 1.00 96.25 227 LEU A O 1
ATOM 1824 N N . ALA A 1 228 ? 2.469 -9.102 4.067 1.00 96.56 228 ALA A N 1
ATOM 1825 C CA . ALA A 1 228 ? 3.639 -8.511 4.706 1.00 96.56 228 ALA A CA 1
ATOM 1826 C C . ALA A 1 228 ? 3.464 -7.005 4.960 1.00 96.56 228 ALA A C 1
ATOM 1828 O O . ALA A 1 228 ? 3.773 -6.507 6.046 1.00 96.56 228 ALA A O 1
ATOM 1829 N N . ASN A 1 229 ? 2.929 -6.269 3.984 1.00 97.25 229 ASN A N 1
ATOM 1830 C CA . ASN A 1 229 ? 2.724 -4.835 4.133 1.00 97.25 229 ASN A CA 1
ATOM 1831 C C . ASN A 1 229 ? 1.535 -4.489 5.033 1.00 97.25 229 ASN A C 1
ATOM 1833 O O . ASN A 1 229 ? 1.603 -3.492 5.750 1.00 97.25 229 ASN A O 1
ATOM 1837 N N . ILE A 1 230 ? 0.475 -5.304 5.057 1.00 96.50 230 ILE A N 1
ATOM 1838 C CA . ILE A 1 230 ? -0.604 -5.177 6.043 1.00 96.50 230 ILE A CA 1
ATOM 1839 C C . ILE A 1 230 ? -0.002 -5.236 7.442 1.00 96.50 230 ILE A C 1
ATOM 1841 O O . ILE A 1 230 ? -0.200 -4.291 8.204 1.00 96.50 230 ILE A O 1
ATOM 1845 N N . TRP A 1 231 ? 0.789 -6.275 7.738 1.00 95.56 231 TRP A N 1
ATOM 1846 C CA . TRP A 1 231 ? 1.446 -6.468 9.034 1.00 95.56 231 TRP A CA 1
ATOM 1847 C C . TRP A 1 231 ? 2.326 -5.278 9.448 1.00 95.56 231 TRP A C 1
ATOM 1849 O O . TRP A 1 231 ? 2.302 -4.890 10.614 1.00 95.56 231 TRP A O 1
ATOM 1859 N N . LEU A 1 232 ? 3.042 -4.663 8.500 1.00 94.62 232 LEU A N 1
ATOM 1860 C CA . LEU A 1 232 ? 3.868 -3.476 8.755 1.00 94.62 232 LEU A CA 1
ATOM 1861 C C . LEU A 1 232 ? 3.058 -2.192 8.994 1.00 94.62 232 LEU A C 1
ATOM 1863 O O . LEU A 1 232 ? 3.477 -1.346 9.783 1.00 94.62 232 LEU A O 1
ATOM 1867 N N . GLY A 1 233 ? 1.944 -2.004 8.281 1.00 93.31 233 GLY A N 1
ATOM 1868 C CA . GLY A 1 233 ? 1.285 -0.697 8.182 1.00 93.31 233 GLY A CA 1
ATOM 1869 C C . GLY A 1 233 ? 0.092 -0.478 9.112 1.00 93.31 233 GLY A C 1
ATOM 1870 O O . GLY A 1 233 ? -0.140 0.653 9.542 1.00 93.31 233 GLY A O 1
ATOM 1871 N N . TRP A 1 234 ? -0.653 -1.526 9.482 1.00 95.69 234 TRP A N 1
ATOM 1872 C CA . TRP A 1 234 ? -1.832 -1.366 10.346 1.00 95.69 234 TRP A CA 1
ATOM 1873 C C . TRP A 1 234 ? -1.533 -0.761 11.741 1.00 95.69 234 TRP A C 1
ATOM 1875 O O . TRP A 1 234 ? -2.386 -0.012 12.232 1.00 95.69 234 TRP A O 1
ATOM 1885 N N . PRO A 1 235 ? -0.358 -0.981 12.382 1.00 95.81 235 PRO A N 1
ATOM 1886 C CA . PRO A 1 235 ? -0.068 -0.394 13.691 1.00 95.81 235 PRO A CA 1
ATOM 1887 C C . PRO A 1 235 ? -0.041 1.130 13.713 1.00 95.81 235 PRO A C 1
ATOM 1889 O O . PRO A 1 235 ? -0.438 1.737 14.705 1.00 95.81 235 PRO A O 1
ATOM 1892 N N . PHE A 1 236 ? 0.404 1.754 12.620 1.00 95.19 236 PHE A N 1
ATOM 1893 C CA . PHE A 1 236 ? 0.395 3.208 12.489 1.00 95.19 236 PHE A CA 1
ATOM 1894 C C . PHE A 1 236 ? -1.041 3.747 12.562 1.00 95.19 236 PHE A C 1
ATOM 1896 O O . PHE A 1 236 ? -1.326 4.650 13.349 1.00 95.19 236 PHE A O 1
ATOM 1903 N N . MET A 1 237 ? -1.972 3.129 11.823 1.00 96.56 237 MET A N 1
ATOM 1904 C CA . MET A 1 237 ? -3.392 3.498 11.864 1.00 96.56 237 MET A CA 1
ATOM 1905 C C . MET A 1 237 ? -4.007 3.242 13.240 1.00 96.56 237 MET A C 1
ATOM 1907 O O . MET A 1 237 ? -4.768 4.071 13.732 1.00 96.56 237 MET A O 1
ATOM 1911 N N . MET A 1 238 ? -3.647 2.131 13.891 1.00 96.19 238 MET A N 1
ATOM 1912 C CA . MET A 1 238 ? -4.074 1.842 15.261 1.00 96.19 238 MET A CA 1
ATOM 1913 C C . MET A 1 238 ? -3.607 2.924 16.240 1.00 96.19 238 MET A C 1
ATOM 1915 O O . MET A 1 238 ? -4.390 3.358 17.086 1.00 96.19 238 MET A O 1
ATOM 1919 N N . ALA A 1 239 ? -2.349 3.361 16.148 1.00 94.00 239 ALA A N 1
ATOM 1920 C CA . ALA A 1 239 ? -1.789 4.370 17.042 1.00 94.00 239 ALA A CA 1
ATOM 1921 C C . ALA A 1 239 ? -2.525 5.713 16.908 1.00 94.00 239 ALA A C 1
ATOM 1923 O O . ALA A 1 239 ? -2.943 6.281 17.919 1.00 94.00 239 ALA A O 1
ATOM 1924 N N . VAL A 1 240 ? -2.760 6.171 15.672 1.00 95.19 240 VAL A N 1
ATOM 1925 C CA . VAL A 1 240 ? -3.517 7.405 15.407 1.00 95.19 240 VAL A CA 1
ATOM 1926 C C . VAL A 1 240 ? -4.963 7.274 15.885 1.00 95.19 240 VAL A C 1
ATOM 1928 O O . VAL A 1 240 ? -5.435 8.125 16.640 1.00 95.19 240 VAL A O 1
ATOM 1931 N N . ALA A 1 241 ? -5.650 6.189 15.512 1.00 96.25 241 ALA A N 1
ATOM 1932 C CA . ALA A 1 241 ? -7.030 5.946 15.923 1.00 96.25 241 ALA A CA 1
ATOM 1933 C C . ALA A 1 241 ? -7.161 5.889 17.450 1.00 96.25 241 ALA A C 1
ATOM 1935 O O . ALA A 1 241 ? -8.102 6.438 18.008 1.00 96.25 241 ALA A O 1
ATOM 1936 N N . THR A 1 242 ? -6.196 5.284 18.147 1.00 94.19 242 THR A N 1
ATOM 1937 C CA . THR A 1 242 ? -6.182 5.233 19.615 1.00 94.19 242 THR A CA 1
ATOM 1938 C C . THR A 1 242 ? -6.081 6.627 20.227 1.00 94.19 242 THR A C 1
ATOM 1940 O O . THR A 1 242 ? -6.806 6.912 21.177 1.00 94.19 242 THR A O 1
ATOM 1943 N N . GLY A 1 243 ? -5.212 7.494 19.697 1.00 93.06 243 GLY A N 1
ATOM 1944 C CA . GLY A 1 243 ? -5.103 8.881 20.158 1.00 93.06 243 GLY A CA 1
ATOM 1945 C C . GLY A 1 243 ? -6.399 9.665 19.935 1.00 93.06 243 GLY A C 1
ATOM 1946 O O . GLY A 1 243 ? -6.864 10.347 20.841 1.00 93.06 243 GLY A O 1
ATOM 1947 N N . ALA A 1 244 ? -7.029 9.491 18.771 1.00 95.12 244 ALA A N 1
ATOM 1948 C CA . ALA A 1 244 ? -8.303 10.130 18.441 1.00 95.12 244 ALA A CA 1
ATOM 1949 C C . ALA A 1 244 ? -9.473 9.613 19.298 1.00 95.12 244 ALA A C 1
ATOM 1951 O O . ALA A 1 244 ? -10.314 10.379 19.750 1.00 95.12 244 ALA A O 1
ATOM 1952 N N . LEU A 1 245 ? -9.524 8.310 19.579 1.00 94.69 245 LEU A N 1
ATOM 1953 C CA . LEU A 1 245 ? -10.546 7.722 20.449 1.00 94.69 245 LEU A CA 1
ATOM 1954 C C . LEU A 1 245 ? -10.461 8.249 21.884 1.00 94.69 245 LEU A C 1
ATOM 1956 O O . LEU A 1 245 ? -11.477 8.314 22.568 1.00 94.69 245 LEU A O 1
ATOM 1960 N N . GLN A 1 246 ? -9.261 8.610 22.347 1.00 91.88 246 GLN A N 1
ATOM 1961 C CA . GLN A 1 246 ? -9.054 9.159 23.687 1.00 91.88 246 GLN A CA 1
ATOM 1962 C C . GLN A 1 246 ? -9.564 10.593 23.843 1.00 91.88 246 GLN A C 1
ATOM 1964 O O . GLN A 1 246 ? -9.793 11.009 24.976 1.00 91.88 246 GLN A O 1
ATOM 1969 N N . SER A 1 247 ? -9.751 11.338 22.749 1.00 92.31 247 SER A N 1
ATOM 1970 C CA . SER A 1 247 ? -10.332 12.683 22.805 1.00 92.31 247 SER A CA 1
ATOM 1971 C C . SER A 1 247 ? -11.859 12.686 22.774 1.00 92.31 247 SER A C 1
ATOM 1973 O O . SER A 1 247 ? -12.447 13.749 22.938 1.00 92.31 247 SER A O 1
ATOM 1975 N N . ILE A 1 248 ? -12.508 11.535 22.553 1.00 93.88 248 ILE A N 1
ATOM 1976 C CA . ILE A 1 248 ? -13.971 11.436 22.555 1.00 93.88 248 ILE A CA 1
ATOM 1977 C C . ILE A 1 248 ? -14.468 11.392 24.010 1.00 93.88 248 ILE A C 1
ATOM 1979 O O . ILE A 1 248 ? -14.117 10.449 24.727 1.00 93.88 248 ILE A O 1
ATOM 1983 N N . PRO A 1 249 ? -15.290 12.363 24.453 1.00 94.38 249 PRO A N 1
ATOM 1984 C CA . PRO A 1 249 ? -15.902 12.334 25.779 1.00 94.38 249 PRO A CA 1
ATOM 1985 C C . PRO A 1 249 ? -16.805 11.102 25.940 1.00 94.38 249 PRO A C 1
ATOM 1987 O O . PRO A 1 249 ? -17.486 10.695 24.994 1.00 94.38 249 PRO A O 1
ATOM 1990 N N . LYS A 1 250 ? -16.816 10.489 27.128 1.00 91.50 250 LYS A N 1
ATOM 1991 C CA . LYS A 1 250 ? -17.591 9.258 27.381 1.00 91.50 250 LYS A CA 1
ATOM 1992 C C . LYS A 1 250 ? -19.096 9.491 27.291 1.00 91.50 250 LYS A C 1
ATOM 1994 O O . LYS A 1 250 ? -19.823 8.611 26.839 1.00 91.50 250 LYS A O 1
ATOM 1999 N N . GLU A 1 251 ? -19.528 10.697 27.630 1.00 94.62 251 GLU A N 1
ATOM 2000 C CA . GLU A 1 251 ? -20.913 11.155 27.631 1.00 94.62 251 GLU A CA 1
ATOM 2001 C C . GLU A 1 251 ? -21.555 11.018 26.242 1.00 94.62 251 GLU A C 1
ATOM 2003 O O . GLU A 1 251 ? -22.756 10.799 26.140 1.00 94.62 251 GLU A O 1
ATOM 2008 N N . MET A 1 252 ? -20.762 11.082 25.163 1.00 94.31 252 MET A N 1
ATOM 2009 C CA . MET A 1 252 ? -21.252 10.845 23.798 1.00 94.31 252 MET A CA 1
ATOM 2010 C C . MET A 1 252 ? -21.730 9.402 23.594 1.00 94.31 252 MET A C 1
ATOM 2012 O O . MET A 1 252 ? -22.706 9.164 22.886 1.00 94.31 252 MET A O 1
ATOM 2016 N N . TYR A 1 253 ? -21.045 8.433 24.204 1.00 93.19 253 TYR A N 1
ATOM 2017 C CA . TYR A 1 253 ? -21.436 7.025 24.142 1.00 93.19 253 TYR A CA 1
ATOM 2018 C C . TYR A 1 253 ? -22.591 6.720 25.101 1.00 93.19 253 TYR A C 1
ATOM 2020 O O . TYR A 1 253 ? -23.485 5.967 24.730 1.00 93.19 253 TYR A O 1
ATOM 2028 N N . GLU A 1 254 ? -22.613 7.345 26.281 1.00 93.12 254 GLU A N 1
ATOM 2029 C CA . GLU A 1 254 ? -23.726 7.231 27.235 1.00 93.12 254 GLU A CA 1
ATOM 2030 C C . GLU A 1 254 ? -25.022 7.820 26.660 1.00 93.12 254 GLU A C 1
ATOM 2032 O O . GLU A 1 254 ? -26.077 7.199 26.754 1.00 93.12 254 GLU A O 1
ATOM 2037 N N . ALA A 1 255 ? -24.950 8.975 25.990 1.00 95.19 255 ALA A N 1
ATOM 2038 C CA . ALA A 1 255 ? -26.092 9.569 25.297 1.00 95.19 255 ALA A CA 1
ATOM 2039 C C . ALA A 1 255 ? -26.622 8.649 24.187 1.00 95.19 255 ALA A C 1
ATOM 2041 O O . ALA A 1 255 ? -27.824 8.413 24.103 1.00 95.19 255 ALA A O 1
ATOM 2042 N N . ALA A 1 256 ? -25.727 8.062 23.385 1.00 94.56 256 ALA A N 1
ATOM 2043 C CA . ALA A 1 256 ? -26.116 7.098 22.360 1.00 94.56 256 ALA A CA 1
ATOM 2044 C C . ALA A 1 256 ? -26.787 5.846 22.961 1.00 94.56 256 ALA A C 1
ATOM 2046 O O . ALA A 1 256 ? -27.734 5.322 22.377 1.00 94.56 256 ALA A O 1
ATOM 2047 N N . GLU A 1 257 ? -26.327 5.372 24.122 1.00 93.62 257 GLU A N 1
ATOM 2048 C CA . GLU A 1 257 ? -26.944 4.252 24.843 1.00 93.62 257 GLU A CA 1
ATOM 2049 C C . GLU A 1 257 ? -28.339 4.608 25.383 1.00 93.62 257 GLU A C 1
ATOM 2051 O O . GLU A 1 257 ? -29.265 3.807 25.243 1.00 93.62 257 GLU A O 1
ATOM 2056 N N . ILE A 1 258 ? -28.521 5.821 25.920 1.00 95.25 258 ILE A N 1
ATOM 2057 C CA . ILE A 1 258 ? -29.829 6.342 26.356 1.00 95.25 258 ILE A CA 1
ATOM 2058 C C . ILE A 1 258 ? -30.810 6.423 25.175 1.00 95.25 258 ILE A C 1
ATOM 2060 O O . ILE A 1 258 ? -31.980 6.069 25.326 1.00 95.25 258 ILE A O 1
ATOM 2064 N N . ASP A 1 259 ? -30.324 6.800 23.990 1.00 96.19 259 ASP A N 1
ATOM 2065 C CA . ASP A 1 259 ? -31.098 6.823 22.741 1.00 96.19 259 ASP A CA 1
ATOM 2066 C C . ASP A 1 259 ? -31.334 5.417 22.139 1.00 96.19 259 ASP A C 1
ATOM 2068 O O . ASP A 1 259 ? -31.957 5.275 21.083 1.00 96.19 259 ASP A O 1
ATOM 2072 N N . GLY A 1 260 ? -30.856 4.354 22.796 1.00 95.06 260 GLY A N 1
ATOM 2073 C CA . GLY A 1 260 ? -31.040 2.965 22.371 1.00 95.06 260 GLY A CA 1
ATOM 2074 C C . GLY A 1 260 ? -30.160 2.544 21.190 1.00 95.06 260 GLY A C 1
ATOM 2075 O O . GLY A 1 260 ? -30.463 1.553 20.518 1.00 95.06 260 GLY A O 1
ATOM 2076 N N . ALA A 1 261 ? -29.080 3.277 20.905 1.00 94.81 261 ALA A N 1
ATOM 2077 C CA . ALA A 1 261 ? -28.164 2.942 19.825 1.00 94.81 261 ALA A CA 1
ATOM 2078 C C . ALA A 1 261 ? -27.357 1.673 20.146 1.00 94.81 261 ALA A C 1
ATOM 2080 O O . ALA A 1 261 ? -26.718 1.535 21.187 1.00 94.81 261 ALA A O 1
ATOM 2081 N N . THR A 1 262 ? -27.321 0.743 19.194 1.00 93.12 262 THR A N 1
ATOM 2082 C CA . THR A 1 262 ? -26.452 -0.441 19.255 1.00 93.12 262 THR A CA 1
ATOM 2083 C C . THR A 1 262 ? -24.980 -0.062 19.069 1.00 93.12 262 THR A C 1
ATOM 2085 O O . THR A 1 262 ? -24.663 0.940 18.430 1.00 93.12 262 THR A O 1
ATOM 2088 N N . GLY A 1 263 ? -24.045 -0.911 19.513 1.00 88.69 263 GLY A N 1
ATOM 2089 C CA . GLY A 1 263 ? -22.605 -0.656 19.342 1.00 88.69 263 GLY A CA 1
ATOM 2090 C C . GLY A 1 263 ? -22.163 -0.438 17.885 1.00 88.69 263 GLY A C 1
ATOM 2091 O O . GLY A 1 263 ? -21.256 0.348 17.626 1.00 88.69 263 GLY A O 1
ATOM 2092 N N . TRP A 1 264 ? -22.834 -1.070 16.915 1.00 92.38 264 TRP A N 1
ATOM 2093 C CA . TRP A 1 264 ? -22.577 -0.834 15.488 1.00 92.38 264 TRP A CA 1
ATOM 2094 C C . TRP A 1 264 ? -23.074 0.540 15.022 1.00 92.38 264 TRP A C 1
ATOM 2096 O O . TRP A 1 264 ? -22.393 1.218 14.255 1.00 92.38 264 TRP A O 1
ATOM 2106 N N . GLN A 1 265 ? -24.237 0.978 15.512 1.00 94.62 265 GLN A N 1
ATOM 2107 C CA . GLN A 1 265 ? -24.753 2.321 15.242 1.00 94.62 265 GLN A CA 1
ATOM 2108 C C . GLN A 1 265 ? -23.881 3.385 15.912 1.00 94.62 265 GLN A C 1
ATOM 2110 O O . GLN A 1 265 ? -23.508 4.353 15.257 1.00 94.62 265 GLN A O 1
ATOM 2115 N N . ALA A 1 266 ? -23.483 3.179 17.170 1.00 94.06 266 ALA A N 1
ATOM 2116 C CA . ALA A 1 266 ? -22.561 4.064 17.875 1.00 94.06 266 ALA A CA 1
ATOM 2117 C C . ALA A 1 266 ? -21.205 4.159 17.152 1.00 94.06 266 ALA A C 1
ATOM 2119 O O . ALA A 1 266 ? -20.657 5.250 17.009 1.00 94.06 266 ALA A O 1
ATOM 2120 N N . PHE A 1 267 ? -20.690 3.053 16.605 1.00 93.75 267 PHE A N 1
ATOM 2121 C CA . PHE A 1 267 ? -19.464 3.080 15.808 1.00 93.75 267 PHE A CA 1
ATOM 2122 C C . PHE A 1 267 ? -19.584 4.004 14.584 1.00 93.75 267 PHE A C 1
ATOM 2124 O O . PHE A 1 267 ? -18.741 4.879 14.393 1.00 93.75 267 PHE A O 1
ATOM 2131 N N . TRP A 1 268 ? -20.631 3.854 13.768 1.00 93.81 268 TRP A N 1
ATOM 2132 C CA . TRP A 1 268 ? -20.781 4.657 12.548 1.00 93.81 268 TRP A CA 1
ATOM 2133 C C . TRP A 1 268 ? -21.247 6.093 12.788 1.00 93.81 268 TRP A C 1
ATOM 2135 O O . TRP A 1 268 ? -20.881 6.969 12.009 1.00 93.81 268 TRP A O 1
ATOM 2145 N N . ASN A 1 269 ? -22.021 6.340 13.847 1.00 94.25 269 ASN A N 1
ATOM 2146 C CA . ASN A 1 269 ? -22.644 7.642 14.098 1.00 94.25 269 ASN A CA 1
ATOM 2147 C C . ASN A 1 269 ? -21.899 8.491 15.138 1.00 94.25 269 ASN A C 1
ATOM 2149 O O . ASN A 1 269 ? -22.024 9.710 15.107 1.00 94.25 269 ASN A O 1
ATOM 2153 N N . VAL A 1 270 ? -21.111 7.880 16.029 1.00 94.31 270 VAL A N 1
ATOM 2154 C CA . VAL A 1 270 ? -20.326 8.586 17.059 1.00 94.31 270 VAL A CA 1
ATOM 2155 C C . VAL A 1 270 ? -18.835 8.421 16.789 1.00 94.31 270 VAL A C 1
ATOM 2157 O O . VAL A 1 270 ? -18.130 9.401 16.561 1.00 94.31 270 VAL A O 1
ATOM 2160 N N . THR A 1 271 ? -18.336 7.183 16.751 1.00 94.50 271 THR A N 1
ATOM 2161 C CA . THR A 1 271 ? -16.891 6.928 16.672 1.00 94.50 271 THR A CA 1
ATOM 2162 C C . THR A 1 271 ? -16.278 7.410 15.359 1.00 94.50 271 THR A C 1
ATOM 2164 O O . THR A 1 271 ? -15.351 8.217 15.382 1.00 94.50 271 THR A O 1
ATOM 2167 N N . VAL A 1 272 ? -16.768 6.924 14.215 1.00 93.75 272 VAL A N 1
ATOM 2168 C CA . VAL A 1 272 ? -16.201 7.223 12.890 1.00 93.75 272 VAL A CA 1
ATOM 2169 C C . VAL A 1 272 ? -16.202 8.728 12.587 1.00 93.75 272 VAL A C 1
ATOM 2171 O O . VAL A 1 272 ? -15.151 9.223 12.174 1.00 93.75 272 VAL A O 1
ATOM 2174 N N . PRO A 1 273 ? -17.296 9.485 12.814 1.00 93.06 273 PRO A N 1
ATOM 2175 C CA . PRO A 1 273 ? -17.311 10.926 12.579 1.00 93.06 273 PRO A CA 1
ATOM 2176 C C . PRO A 1 273 ? -16.322 11.685 13.466 1.00 93.06 273 PRO A C 1
ATOM 2178 O O . PRO A 1 273 ? -15.617 12.556 12.963 1.00 93.06 273 PRO A O 1
ATOM 2181 N N . LEU A 1 274 ? -16.208 11.321 14.748 1.00 93.62 274 LEU A N 1
ATOM 2182 C CA . LEU A 1 274 ? -15.353 12.033 15.700 1.00 93.62 274 LEU A CA 1
ATOM 2183 C C . LEU A 1 274 ? -13.859 11.722 15.538 1.00 93.62 274 LEU A C 1
ATOM 2185 O O . LEU A 1 274 ? -13.032 12.598 15.776 1.00 93.62 274 LEU A O 1
ATOM 2189 N N . ILE A 1 275 ? -13.479 10.517 15.091 1.00 94.88 275 ILE A N 1
ATOM 2190 C CA . ILE A 1 275 ? -12.063 10.215 14.795 1.00 94.88 275 ILE A CA 1
ATOM 2191 C C . ILE A 1 275 ? -11.633 10.683 13.398 1.00 94.88 275 ILE A C 1
ATOM 2193 O O . ILE A 1 275 ? -10.435 10.752 13.116 1.00 94.88 275 ILE A O 1
ATOM 2197 N N . ARG A 1 276 ? -12.583 10.998 12.507 1.00 91.31 276 ARG A N 1
ATOM 2198 C CA . ARG A 1 276 ? -12.323 11.385 11.111 1.00 91.31 276 ARG A CA 1
ATOM 2199 C C . ARG A 1 276 ? -11.295 12.521 10.963 1.00 91.31 276 ARG A C 1
ATOM 2201 O O . ARG A 1 276 ? -10.410 12.344 10.123 1.00 91.31 276 ARG A O 1
ATOM 2208 N N . PRO A 1 277 ? -11.329 13.619 11.749 1.00 90.12 277 PRO A N 1
ATOM 2209 C CA . PRO A 1 277 ? -10.366 14.717 11.609 1.00 90.12 277 PRO A CA 1
ATOM 2210 C C . PRO A 1 277 ? -8.914 14.299 11.882 1.00 90.12 277 PRO A C 1
ATOM 2212 O O . PRO A 1 277 ? -7.995 14.810 11.252 1.00 90.12 277 PRO A O 1
ATOM 2215 N N . ALA A 1 278 ? -8.697 13.321 12.766 1.00 91.94 278 ALA A N 1
ATOM 2216 C CA . ALA A 1 278 ? -7.370 12.761 13.025 1.00 91.94 278 ALA A CA 1
ATOM 2217 C C . ALA A 1 278 ? -6.982 11.679 12.001 1.00 91.94 278 ALA A C 1
ATOM 2219 O O . ALA A 1 278 ? -5.817 11.558 11.615 1.00 91.94 278 ALA A O 1
ATOM 2220 N N . MET A 1 279 ? -7.958 10.890 11.543 1.00 94.62 279 MET A N 1
ATOM 2221 C CA . MET A 1 279 ? -7.716 9.780 10.625 1.00 94.62 279 MET A CA 1
ATOM 2222 C C . MET A 1 279 ? -7.431 10.236 9.194 1.00 94.62 279 MET A C 1
ATOM 2224 O O . MET A 1 279 ? -6.581 9.629 8.551 1.00 94.62 279 MET A O 1
ATOM 2228 N N . ILE A 1 280 ? -8.083 11.283 8.672 1.00 90.12 280 ILE A N 1
ATOM 2229 C CA . ILE A 1 280 ? -7.871 11.718 7.278 1.00 90.12 280 ILE A CA 1
ATOM 2230 C C . ILE A 1 280 ? -6.398 12.068 7.002 1.00 90.12 280 ILE A C 1
ATOM 2232 O O . ILE A 1 280 ? -5.835 11.484 6.070 1.00 90.12 280 ILE A O 1
ATOM 2236 N N . PRO A 1 281 ? -5.726 12.929 7.792 1.00 88.94 281 PRO A N 1
ATOM 2237 C CA . PRO A 1 281 ? -4.310 13.217 7.577 1.00 88.94 281 PRO A CA 1
ATOM 2238 C C . PRO A 1 281 ? -3.438 11.959 7.660 1.00 88.94 281 PRO A C 1
ATOM 2240 O O . PRO A 1 281 ? -2.559 11.755 6.822 1.00 88.94 281 PRO A O 1
ATOM 2243 N N . ALA A 1 282 ? -3.712 11.066 8.616 1.00 93.31 282 ALA A N 1
ATOM 2244 C CA . ALA A 1 282 ? -2.980 9.810 8.747 1.00 93.31 282 ALA A CA 1
ATOM 2245 C C . ALA A 1 282 ? -3.174 8.884 7.538 1.00 93.31 282 ALA A C 1
ATOM 2247 O O . ALA A 1 282 ? -2.209 8.288 7.066 1.00 93.31 282 ALA A O 1
ATOM 2248 N N . ILE A 1 283 ? -4.384 8.809 6.985 1.00 93.44 283 ILE A N 1
ATOM 2249 C CA . ILE A 1 283 ? -4.694 8.050 5.768 1.00 93.44 283 ILE A CA 1
ATOM 2250 C C . ILE A 1 283 ? -3.901 8.593 4.574 1.00 93.44 283 ILE A C 1
ATOM 2252 O O . ILE A 1 283 ? -3.337 7.804 3.820 1.00 93.44 283 ILE A O 1
ATOM 2256 N N . ILE A 1 284 ? -3.779 9.916 4.429 1.00 89.19 284 ILE A N 1
ATOM 2257 C CA . ILE A 1 284 ? -2.997 10.555 3.351 1.00 89.19 284 ILE A CA 1
ATOM 2258 C C . ILE A 1 284 ? -1.506 10.225 3.480 1.00 89.19 284 ILE A C 1
ATOM 2260 O O . ILE A 1 284 ? -0.845 9.857 2.502 1.00 89.19 284 ILE A O 1
ATOM 2264 N N . ILE A 1 285 ? -0.975 10.307 4.701 1.00 90.81 285 ILE A N 1
ATOM 2265 C CA . ILE A 1 285 ? 0.414 9.944 4.984 1.00 90.81 285 ILE A CA 1
ATOM 2266 C C . ILE A 1 285 ? 0.631 8.446 4.706 1.00 90.81 285 ILE A C 1
ATOM 2268 O O . ILE A 1 285 ? 1.576 8.083 4.006 1.00 90.81 285 ILE A O 1
ATOM 2272 N N . GLY A 1 286 ? -0.258 7.574 5.190 1.00 93.19 286 GLY A N 1
ATOM 2273 C CA . GLY A 1 286 ? -0.195 6.126 4.978 1.00 93.19 286 GLY A CA 1
ATOM 2274 C C . GLY A 1 286 ? -0.288 5.734 3.501 1.00 93.19 286 GLY A C 1
ATOM 2275 O O . GLY A 1 286 ? 0.451 4.858 3.048 1.00 93.19 286 GLY A O 1
ATOM 2276 N N . MET A 1 287 ? -1.121 6.431 2.726 1.00 93.00 287 MET A N 1
ATOM 2277 C CA . MET A 1 287 ? -1.199 6.292 1.272 1.00 93.00 287 MET A CA 1
ATOM 2278 C C . MET A 1 287 ? 0.140 6.639 0.613 1.00 93.00 287 MET A C 1
ATOM 2280 O O . MET A 1 287 ? 0.648 5.863 -0.193 1.00 93.00 287 MET A O 1
ATOM 2284 N N . THR A 1 288 ? 0.746 7.766 0.999 1.00 90.94 288 THR A N 1
ATOM 2285 C CA . THR A 1 288 ? 2.043 8.218 0.467 1.00 90.94 288 THR A CA 1
ATOM 2286 C C . THR A 1 288 ? 3.172 7.242 0.805 1.00 90.94 288 THR A C 1
ATOM 2288 O O . THR A 1 288 ? 4.003 6.939 -0.057 1.00 90.94 288 THR A O 1
ATOM 2291 N N . MET A 1 289 ? 3.190 6.712 2.034 1.00 93.06 289 MET A N 1
ATOM 2292 C CA . MET A 1 289 ? 4.149 5.681 2.444 1.00 93.06 289 MET A CA 1
ATOM 2293 C C . MET A 1 289 ? 3.955 4.385 1.645 1.00 93.06 289 MET A C 1
ATOM 2295 O O . MET A 1 289 ? 4.923 3.813 1.151 1.00 93.06 289 MET A O 1
ATOM 2299 N N . THR A 1 290 ? 2.708 3.946 1.462 1.00 95.81 290 THR A N 1
ATOM 2300 C CA . THR A 1 290 ? 2.392 2.684 0.776 1.00 95.81 290 THR A CA 1
ATOM 2301 C C . THR A 1 290 ? 2.670 2.745 -0.729 1.00 95.81 290 THR A C 1
ATOM 2303 O O . THR A 1 290 ? 3.209 1.789 -1.285 1.00 95.81 290 THR A O 1
ATOM 2306 N N . PHE A 1 291 ? 2.377 3.874 -1.381 1.00 95.25 291 PHE A N 1
ATOM 2307 C CA . PHE A 1 291 ? 2.644 4.085 -2.811 1.00 95.25 291 PHE A CA 1
ATOM 2308 C C . PHE A 1 291 ? 4.138 4.007 -3.158 1.00 95.25 291 PHE A C 1
ATOM 2310 O O . PHE A 1 291 ? 4.512 3.649 -4.276 1.00 95.25 291 PHE A O 1
ATOM 2317 N N . ASN A 1 292 ? 4.999 4.340 -2.192 1.00 94.88 292 ASN A N 1
ATOM 2318 C CA . ASN A 1 292 ? 6.454 4.293 -2.323 1.00 94.88 292 ASN A CA 1
ATOM 2319 C C . ASN A 1 292 ? 7.073 3.115 -1.565 1.00 94.88 292 ASN A C 1
ATOM 2321 O O . ASN A 1 292 ? 8.250 3.182 -1.203 1.00 94.88 292 ASN A O 1
ATOM 2325 N N . GLN A 1 293 ? 6.312 2.046 -1.308 1.00 95.88 293 GLN A N 1
ATOM 2326 C CA . GLN A 1 293 ? 6.765 0.942 -0.466 1.00 95.88 293 GLN A CA 1
ATOM 2327 C C . GLN A 1 293 ? 7.775 0.023 -1.175 1.00 95.88 293 GLN A C 1
ATOM 2329 O O . GLN A 1 293 ? 7.511 -1.137 -1.494 1.00 95.88 293 GLN A O 1
ATOM 2334 N N . PHE A 1 294 ? 8.975 0.556 -1.397 1.00 96.31 294 PHE A N 1
ATOM 2335 C CA . PHE A 1 294 ? 10.075 -0.097 -2.096 1.00 96.31 294 PHE A CA 1
ATOM 2336 C C . PHE A 1 294 ? 10.496 -1.400 -1.415 1.00 96.31 294 PHE A C 1
ATOM 2338 O O . PHE A 1 294 ? 10.611 -2.433 -2.071 1.00 96.31 294 PHE A O 1
ATOM 2345 N N . SER A 1 295 ? 10.699 -1.363 -0.094 1.00 96.75 295 SER A N 1
ATOM 2346 C CA . SER A 1 295 ? 11.321 -2.467 0.642 1.00 96.75 295 SER A CA 1
ATOM 2347 C C . SER A 1 295 ? 10.517 -3.764 0.551 1.00 96.75 295 SER A C 1
ATOM 2349 O O . SER A 1 295 ? 11.086 -4.825 0.319 1.00 96.75 295 SER A O 1
ATOM 2351 N N . VAL A 1 296 ? 9.192 -3.689 0.686 1.00 97.06 296 VAL A N 1
ATOM 2352 C CA . VAL A 1 296 ? 8.320 -4.870 0.607 1.00 97.06 296 VAL A CA 1
ATOM 2353 C C . VAL A 1 296 ? 8.376 -5.466 -0.797 1.00 97.06 296 VAL A C 1
ATOM 2355 O O . VAL A 1 296 ? 8.665 -6.651 -0.947 1.00 97.06 296 VAL A O 1
ATOM 2358 N N . ILE A 1 297 ? 8.147 -4.655 -1.832 1.00 96.88 297 ILE A N 1
ATOM 2359 C CA . ILE A 1 297 ? 8.075 -5.154 -3.209 1.00 96.88 297 ILE A CA 1
ATOM 2360 C C . ILE A 1 297 ? 9.419 -5.728 -3.658 1.00 96.88 297 ILE A C 1
ATOM 2362 O O . ILE A 1 297 ? 9.474 -6.873 -4.120 1.00 96.88 297 ILE A O 1
ATOM 2366 N N . TYR A 1 298 ? 10.497 -4.962 -3.486 1.00 96.00 298 TYR A N 1
ATOM 2367 C CA . TYR A 1 298 ? 11.817 -5.319 -3.991 1.00 96.00 298 TYR A CA 1
ATOM 2368 C C . TYR A 1 298 ? 12.426 -6.508 -3.239 1.00 96.00 298 TYR A C 1
ATOM 2370 O O . TYR A 1 298 ? 12.929 -7.434 -3.871 1.00 96.00 298 TYR A O 1
ATOM 2378 N N . PHE A 1 299 ? 12.350 -6.538 -1.903 1.00 96.56 299 PHE A N 1
ATOM 2379 C CA . PHE A 1 299 ? 13.012 -7.599 -1.139 1.00 96.56 299 PHE A CA 1
ATOM 2380 C C . PHE A 1 299 ? 12.187 -8.872 -0.987 1.00 96.56 299 PHE A C 1
ATOM 2382 O O . PHE A 1 299 ? 12.809 -9.918 -0.828 1.00 96.56 299 PHE A O 1
ATOM 2389 N N . ILE A 1 300 ? 10.850 -8.828 -1.071 1.00 97.25 300 ILE A N 1
ATOM 2390 C CA . ILE A 1 300 ? 10.015 -10.041 -1.020 1.00 97.25 300 ILE A CA 1
ATOM 2391 C C . ILE A 1 300 ? 9.856 -10.643 -2.408 1.00 97.25 300 ILE A C 1
ATOM 2393 O O . ILE A 1 300 ? 10.339 -11.743 -2.657 1.00 97.25 300 ILE A O 1
ATOM 2397 N N . SER A 1 301 ? 9.192 -9.926 -3.314 1.00 96.12 301 SER A N 1
ATOM 2398 C CA . SER A 1 301 ? 8.859 -10.458 -4.642 1.00 96.12 301 SER A CA 1
ATOM 2399 C C . SER A 1 301 ? 9.923 -10.178 -5.699 1.00 96.12 301 SER A C 1
ATOM 2401 O O . SER A 1 301 ? 9.952 -10.852 -6.725 1.00 96.12 301 SER A O 1
ATOM 2403 N N . GLY A 1 302 ? 10.767 -9.159 -5.499 1.00 93.88 302 GLY A N 1
ATOM 2404 C CA . GLY A 1 302 ? 11.647 -8.657 -6.554 1.00 93.88 302 GLY A CA 1
ATOM 2405 C C . GLY A 1 302 ? 10.867 -8.199 -7.787 1.00 93.88 302 GLY A C 1
ATOM 2406 O O . GLY A 1 302 ? 11.369 -8.348 -8.896 1.00 93.88 302 GLY A O 1
ATOM 2407 N N . GLY A 1 303 ? 9.624 -7.736 -7.610 1.00 91.00 303 GLY A N 1
ATOM 2408 C CA . GLY A 1 303 ? 8.695 -7.418 -8.696 1.00 91.00 303 GLY A CA 1
ATOM 2409 C C . GLY A 1 303 ? 8.084 -8.631 -9.404 1.00 91.00 303 GLY A C 1
ATOM 2410 O O . GLY A 1 303 ? 7.299 -8.461 -10.331 1.00 91.00 303 GLY A O 1
ATOM 2411 N N . GLY A 1 304 ? 8.447 -9.852 -9.015 1.00 90.50 304 GLY A N 1
ATOM 2412 C CA . GLY A 1 304 ? 8.030 -11.074 -9.685 1.00 90.50 304 GLY A CA 1
ATOM 2413 C C . GLY A 1 304 ? 6.618 -11.568 -9.331 1.00 90.50 304 GLY A C 1
ATOM 2414 O O . GLY A 1 304 ? 5.999 -11.102 -8.371 1.00 90.50 304 GLY A O 1
ATOM 2415 N N . PRO A 1 305 ? 6.125 -12.572 -10.074 1.00 89.81 305 PRO A N 1
ATOM 2416 C CA . PRO A 1 305 ? 6.745 -13.141 -11.273 1.00 89.81 305 PRO A CA 1
ATOM 2417 C C . PRO A 1 305 ? 6.580 -12.223 -12.491 1.00 89.81 305 PRO A C 1
ATOM 2419 O O . PRO A 1 305 ? 5.647 -11.434 -12.550 1.00 89.81 305 PRO A O 1
ATOM 2422 N N . LEU A 1 306 ? 7.506 -12.296 -13.458 1.00 87.19 306 LEU A N 1
ATOM 2423 C CA . LEU A 1 306 ? 7.464 -11.525 -14.717 1.00 87.19 306 LEU A CA 1
ATOM 2424 C C . LEU A 1 306 ? 7.152 -10.022 -14.542 1.00 87.19 306 LEU A C 1
ATOM 2426 O O . LEU A 1 306 ? 6.362 -9.452 -15.292 1.00 87.19 306 LEU A O 1
ATOM 2430 N N . HIS A 1 307 ? 7.754 -9.374 -13.541 1.00 89.44 307 HIS A N 1
ATOM 2431 C CA . HIS A 1 307 ? 7.545 -7.950 -13.242 1.00 89.44 307 HIS A CA 1
ATOM 2432 C C . HIS A 1 307 ? 6.094 -7.566 -12.860 1.00 89.44 307 HIS A C 1
ATOM 2434 O O . HIS A 1 307 ? 5.753 -6.379 -12.845 1.00 89.44 307 HIS A O 1
ATOM 2440 N N . GLN A 1 308 ? 5.226 -8.531 -12.528 1.00 88.38 308 GLN A N 1
ATOM 2441 C CA . GLN A 1 308 ? 3.806 -8.301 -12.241 1.00 88.38 308 GLN A CA 1
ATOM 2442 C C . GLN A 1 308 ? 3.545 -7.479 -10.971 1.00 88.38 308 GLN A C 1
ATOM 2444 O O . GLN A 1 308 ? 2.545 -6.768 -10.940 1.00 88.38 308 GLN A O 1
ATOM 2449 N N . THR A 1 309 ? 4.434 -7.508 -9.971 1.00 93.50 309 THR A N 1
ATOM 2450 C CA . THR A 1 309 ? 4.264 -6.762 -8.705 1.00 93.50 309 THR A CA 1
ATOM 2451 C C . THR A 1 309 ? 5.125 -5.507 -8.599 1.00 93.50 309 THR A C 1
ATOM 2453 O O . THR A 1 309 ? 5.250 -4.920 -7.525 1.00 93.50 309 THR A O 1
ATOM 2456 N N . GLU A 1 310 ? 5.755 -5.091 -9.696 1.00 93.31 310 GLU A N 1
ATOM 2457 C CA . GLU A 1 310 ? 6.571 -3.880 -9.732 1.00 93.31 310 GLU A CA 1
ATOM 2458 C C . GLU A 1 310 ? 5.743 -2.628 -9.414 1.00 93.31 310 GLU A C 1
ATOM 2460 O O . GLU A 1 310 ? 4.615 -2.464 -9.880 1.00 93.31 310 GLU A O 1
ATOM 2465 N N . ILE A 1 311 ? 6.348 -1.710 -8.661 1.00 94.75 311 ILE A N 1
ATOM 2466 C CA . ILE A 1 311 ? 5.813 -0.373 -8.402 1.00 94.75 311 ILE A CA 1
ATOM 2467 C C . ILE A 1 311 ? 6.715 0.670 -9.059 1.00 94.75 311 ILE A C 1
ATOM 2469 O O . ILE A 1 311 ? 7.836 0.395 -9.484 1.00 94.75 311 ILE A O 1
ATOM 2473 N N . LEU A 1 312 ? 6.239 1.908 -9.147 1.00 93.31 312 LEU A N 1
ATOM 2474 C CA . LEU A 1 312 ? 6.977 2.962 -9.840 1.00 93.31 312 LEU A CA 1
ATOM 2475 C C . LEU A 1 312 ? 8.398 3.156 -9.272 1.00 93.31 312 LEU A C 1
ATOM 2477 O O . LEU A 1 312 ? 9.378 3.208 -10.015 1.00 93.31 312 LEU A O 1
ATOM 2481 N N . VAL A 1 313 ? 8.542 3.198 -7.948 1.00 93.06 313 VAL A N 1
ATOM 2482 C CA . VAL A 1 313 ? 9.855 3.415 -7.322 1.00 93.06 313 VAL A CA 1
ATOM 2483 C C . VAL A 1 313 ? 10.835 2.256 -7.559 1.00 93.06 313 VAL A C 1
ATOM 2485 O O . VAL A 1 313 ? 12.036 2.498 -7.681 1.00 93.06 313 VAL A O 1
ATOM 2488 N N . THR A 1 314 ? 10.361 1.010 -7.692 1.00 93.62 314 THR A N 1
ATOM 2489 C CA . THR A 1 314 ? 11.251 -0.127 -7.976 1.00 93.62 314 THR A CA 1
ATOM 2490 C C . THR A 1 314 ? 11.806 -0.049 -9.395 1.00 93.62 314 THR A C 1
ATOM 2492 O O . THR A 1 314 ? 12.998 -0.271 -9.587 1.00 93.62 314 THR A O 1
ATOM 2495 N N . GLN A 1 315 ? 11.018 0.402 -10.373 1.00 91.06 315 GLN A N 1
ATOM 2496 C CA . GLN A 1 315 ? 11.506 0.635 -11.740 1.00 91.06 315 GLN A CA 1
ATOM 2497 C C . GLN A 1 315 ? 12.557 1.744 -11.817 1.00 91.06 315 GLN A C 1
ATOM 2499 O O . GLN A 1 315 ? 13.598 1.566 -12.452 1.00 91.06 315 GLN A O 1
ATOM 2504 N N . ALA A 1 316 ? 12.326 2.864 -11.124 1.00 89.62 316 ALA A N 1
ATOM 2505 C CA . ALA A 1 316 ? 13.314 3.936 -11.031 1.00 89.62 316 ALA A CA 1
ATOM 2506 C C . ALA A 1 316 ? 14.644 3.423 -10.457 1.00 89.62 316 ALA A C 1
ATOM 2508 O O . ALA A 1 316 ? 15.710 3.743 -10.982 1.00 89.62 316 ALA A O 1
ATOM 2509 N N . TYR A 1 317 ? 14.583 2.575 -9.424 1.00 92.00 317 TYR A N 1
ATOM 2510 C CA . TYR A 1 317 ? 15.766 1.945 -8.847 1.00 92.00 317 TYR A CA 1
ATOM 2511 C C . TYR A 1 317 ? 16.506 1.057 -9.857 1.00 92.00 317 TYR A C 1
ATOM 2513 O O . TYR A 1 317 ? 17.725 1.187 -9.981 1.00 92.00 317 TYR A O 1
ATOM 2521 N N . ARG A 1 318 ? 15.801 0.199 -10.609 1.00 90.88 318 ARG A N 1
ATOM 2522 C CA . ARG A 1 318 ? 16.428 -0.693 -11.603 1.00 90.88 318 ARG A CA 1
ATOM 2523 C C . ARG A 1 318 ? 17.117 0.077 -12.724 1.00 90.88 318 ARG A C 1
ATOM 2525 O O . ARG A 1 318 ? 18.240 -0.263 -13.089 1.00 90.88 318 ARG A O 1
ATOM 2532 N N . LEU A 1 319 ? 16.499 1.156 -13.210 1.00 88.06 319 LEU A N 1
ATOM 2533 C CA . LEU A 1 319 ? 17.108 2.041 -14.212 1.00 88.06 319 LEU A CA 1
ATOM 2534 C C . LEU A 1 319 ? 18.444 2.615 -13.737 1.00 88.06 319 LEU A C 1
ATOM 2536 O O . LEU A 1 319 ? 19.373 2.755 -14.526 1.00 88.06 319 LEU A O 1
ATOM 2540 N N . VAL A 1 320 ? 18.546 2.951 -12.452 1.00 87.81 320 VAL A N 1
ATOM 2541 C CA . VAL A 1 320 ? 19.785 3.484 -11.880 1.00 87.81 320 VAL A CA 1
ATOM 2542 C C . VAL A 1 320 ? 20.794 2.378 -11.623 1.00 87.81 320 VAL A C 1
ATOM 2544 O O . VAL A 1 320 ? 21.976 2.585 -11.885 1.00 87.81 320 VAL A O 1
ATOM 2547 N N . ASN A 1 321 ? 20.356 1.240 -11.077 1.00 89.75 321 ASN A N 1
ATOM 2548 C CA . ASN A 1 321 ? 21.245 0.284 -10.421 1.00 89.75 321 ASN A CA 1
ATOM 2549 C C . ASN A 1 321 ? 21.563 -0.967 -11.238 1.00 89.75 321 ASN A C 1
ATOM 2551 O O . ASN A 1 321 ? 22.680 -1.473 -11.123 1.00 89.75 321 ASN A O 1
ATOM 2555 N N . GLU A 1 322 ? 20.633 -1.423 -12.069 1.00 88.62 322 GLU A N 1
ATOM 2556 C CA . GLU A 1 322 ? 20.662 -2.757 -12.680 1.00 88.62 322 GLU A CA 1
ATOM 2557 C C . GLU A 1 322 ? 20.773 -2.728 -14.203 1.00 88.62 322 GLU A C 1
ATOM 2559 O O . GLU A 1 322 ? 21.162 -3.725 -14.805 1.00 88.62 322 GLU A O 1
ATOM 2564 N N . VAL A 1 323 ? 20.462 -1.592 -14.830 1.00 86.31 323 VAL A N 1
ATOM 2565 C CA . VAL A 1 323 ? 20.426 -1.477 -16.287 1.00 86.31 323 VAL A CA 1
ATOM 2566 C C . VAL A 1 323 ? 21.554 -0.602 -16.813 1.00 86.31 323 VAL A C 1
ATOM 2568 O O . VAL A 1 323 ? 21.848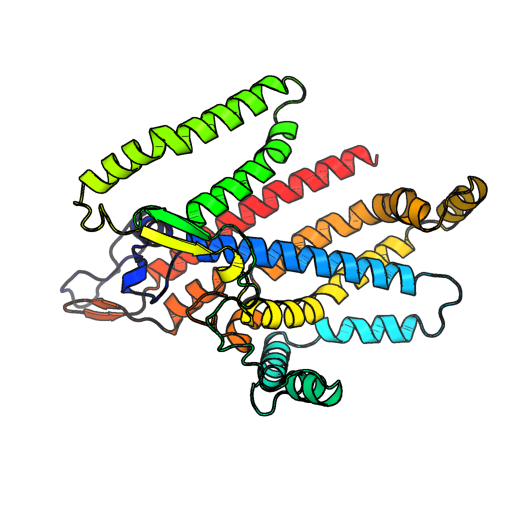 0.473 -16.286 1.00 86.31 323 VAL A O 1
ATOM 2571 N N . THR A 1 324 ? 22.161 -1.049 -17.910 1.00 85.12 324 THR A N 1
ATOM 2572 C CA . THR A 1 324 ? 23.038 -0.231 -18.745 1.00 85.12 324 THR A CA 1
ATOM 2573 C C . THR A 1 324 ? 22.549 -0.257 -20.187 1.00 85.12 324 THR A C 1
ATOM 2575 O O . THR A 1 324 ? 22.007 -1.254 -20.658 1.00 85.12 324 THR A O 1
ATOM 2578 N N . ILE A 1 325 ? 22.709 0.866 -20.880 1.00 81.25 325 ILE A N 1
ATOM 2579 C CA . ILE A 1 325 ? 22.412 0.999 -22.304 1.00 81.25 325 ILE A CA 1
ATOM 2580 C C . ILE A 1 325 ? 23.747 1.072 -23.031 1.00 81.25 325 ILE A C 1
ATOM 2582 O O . ILE A 1 325 ? 24.605 1.882 -22.672 1.00 81.25 325 ILE A O 1
ATOM 2586 N N . ASN A 1 326 ? 23.925 0.229 -24.046 1.00 81.44 326 ASN A N 1
ATOM 2587 C CA . ASN A 1 326 ? 25.076 0.323 -24.930 1.00 81.44 326 ASN A CA 1
ATOM 2588 C C . ASN A 1 326 ? 24.857 1.479 -25.904 1.00 81.44 326 ASN A C 1
ATOM 2590 O O . ASN A 1 326 ? 23.887 1.481 -26.664 1.00 81.44 326 ASN A O 1
ATOM 2594 N N . ILE A 1 327 ? 25.759 2.453 -25.873 1.00 73.88 327 ILE A N 1
ATOM 2595 C CA . ILE A 1 327 ? 25.781 3.529 -26.850 1.00 73.88 327 ILE A CA 1
ATOM 2596 C C . ILE A 1 327 ? 26.966 3.303 -27.799 1.00 73.88 327 ILE A C 1
ATOM 2598 O O . ILE A 1 327 ? 28.115 3.248 -27.335 1.00 73.88 327 ILE A O 1
ATOM 2602 N N . PRO A 1 328 ? 26.719 3.237 -29.124 1.00 72.56 328 PRO A N 1
ATOM 2603 C CA . PRO A 1 328 ? 27.776 3.158 -30.124 1.00 72.56 328 PRO A CA 1
ATOM 2604 C C . PRO A 1 328 ? 28.841 4.244 -29.920 1.00 72.56 328 PRO A C 1
ATOM 2606 O O . PRO A 1 328 ? 28.529 5.427 -29.832 1.00 72.56 328 PRO A O 1
ATOM 2609 N N . GLY A 1 329 ? 30.108 3.835 -29.829 1.00 71.56 329 GLY A N 1
ATOM 2610 C CA . GLY A 1 329 ? 31.246 4.748 -29.660 1.00 71.56 329 GLY A CA 1
ATOM 2611 C C . GLY A 1 329 ? 31.492 5.263 -28.235 1.00 71.56 329 GLY A C 1
ATOM 2612 O O . GLY A 1 329 ? 32.526 5.882 -28.006 1.00 71.56 329 GLY A O 1
ATOM 2613 N N . VAL A 1 330 ? 30.606 4.983 -27.271 1.00 72.12 330 VAL A N 1
ATOM 2614 C CA . VAL A 1 330 ? 30.756 5.403 -25.859 1.00 72.12 330 VAL A CA 1
ATOM 2615 C C . VAL A 1 330 ? 30.861 4.200 -24.916 1.00 72.12 330 VAL A C 1
ATOM 2617 O O . VAL A 1 330 ? 31.599 4.242 -23.934 1.00 72.12 330 VAL A O 1
ATOM 2620 N N . GLY A 1 331 ? 30.168 3.104 -25.225 1.00 78.06 331 GLY A N 1
ATOM 2621 C CA . GLY A 1 331 ? 30.106 1.910 -24.385 1.00 78.06 331 GLY A CA 1
ATOM 2622 C C . GLY A 1 331 ? 28.855 1.871 -23.507 1.00 78.06 331 GLY A C 1
ATOM 2623 O O . GLY A 1 331 ? 27.861 2.547 -23.773 1.00 78.06 331 GLY A O 1
ATOM 2624 N N . ASN A 1 332 ? 28.882 1.027 -22.476 1.00 82.94 332 ASN A N 1
ATOM 2625 C CA . ASN A 1 332 ? 27.733 0.807 -21.599 1.00 82.94 332 ASN A CA 1
ATOM 2626 C C . ASN A 1 332 ? 27.611 1.939 -20.575 1.00 82.94 332 ASN A C 1
ATOM 2628 O O . ASN A 1 332 ? 28.485 2.110 -19.724 1.00 82.94 332 ASN A O 1
ATOM 2632 N N . VAL A 1 333 ? 26.501 2.672 -20.615 1.00 81.56 333 VAL A N 1
ATOM 2633 C CA . VAL A 1 333 ? 26.230 3.783 -19.696 1.00 81.56 333 VAL A CA 1
ATOM 2634 C C . VAL A 1 333 ? 24.947 3.558 -18.909 1.00 81.56 333 VAL A C 1
ATOM 2636 O O . VAL A 1 333 ? 24.024 2.880 -19.361 1.00 81.56 333 VAL A O 1
ATOM 2639 N N . ARG A 1 334 ? 24.868 4.153 -17.717 1.00 83.75 334 ARG A N 1
ATOM 2640 C CA . ARG A 1 334 ? 23.656 4.101 -16.894 1.00 83.75 334 ARG A CA 1
ATOM 2641 C C . ARG A 1 334 ? 22.636 5.149 -17.365 1.00 83.75 334 ARG A C 1
ATOM 2643 O O . ARG A 1 334 ? 23.007 6.314 -17.533 1.00 83.75 334 ARG A O 1
ATOM 2650 N N . PRO A 1 335 ? 21.355 4.780 -17.542 1.00 84.06 335 PRO A N 1
ATOM 2651 C CA . PRO A 1 335 ? 20.299 5.677 -18.011 1.00 84.06 335 PRO A CA 1
ATOM 2652 C C . PRO A 1 335 ? 19.797 6.677 -16.946 1.00 84.06 335 PRO A C 1
ATOM 2654 O O . PRO A 1 335 ? 18.596 6.785 -16.691 1.00 84.06 335 PRO A O 1
ATOM 2657 N N . TYR A 1 336 ? 20.685 7.473 -16.338 1.00 84.12 336 TYR A N 1
ATOM 2658 C CA . TYR A 1 336 ? 20.319 8.429 -15.276 1.00 84.12 336 TYR A CA 1
ATOM 2659 C C . TYR A 1 336 ? 19.251 9.449 -15.704 1.00 84.12 336 TYR A C 1
ATOM 2661 O O . TYR A 1 336 ? 18.421 9.860 -14.894 1.00 84.12 336 TYR A O 1
ATOM 2669 N N . GLY A 1 337 ? 19.230 9.826 -16.987 1.00 84.25 337 GLY A N 1
ATOM 2670 C CA . GLY A 1 337 ? 18.213 10.714 -17.551 1.00 84.25 337 GLY A CA 1
ATOM 2671 C C . GLY A 1 337 ? 16.791 10.152 -17.475 1.00 84.25 337 GLY A C 1
ATOM 2672 O O . GLY A 1 337 ? 15.853 10.901 -17.185 1.00 84.25 337 GLY A O 1
ATOM 2673 N N . TYR A 1 338 ? 16.633 8.843 -17.695 1.00 85.81 338 TYR A N 1
ATOM 2674 C CA . TYR A 1 338 ? 15.351 8.151 -17.558 1.00 85.81 338 TYR A CA 1
ATOM 2675 C C . TYR A 1 338 ? 14.947 8.032 -16.091 1.00 85.81 338 TYR A C 1
ATOM 2677 O O . TYR A 1 338 ? 13.812 8.352 -15.749 1.00 85.81 338 TYR A O 1
ATOM 2685 N N . ALA A 1 339 ? 15.882 7.669 -15.209 1.00 85.62 339 ALA A N 1
ATOM 2686 C CA . ALA A 1 339 ? 15.616 7.579 -13.774 1.00 85.62 339 ALA A CA 1
ATOM 2687 C C . ALA A 1 339 ? 15.161 8.917 -13.165 1.00 85.62 339 ALA A C 1
ATOM 2689 O O . ALA A 1 339 ? 14.199 8.957 -12.399 1.00 85.62 339 ALA A O 1
ATOM 2690 N N . ALA A 1 340 ? 15.803 10.026 -13.548 1.00 87.69 340 ALA A N 1
ATOM 2691 C CA . ALA A 1 340 ? 15.407 11.358 -13.101 1.00 87.69 340 ALA A CA 1
ATOM 2692 C C . ALA A 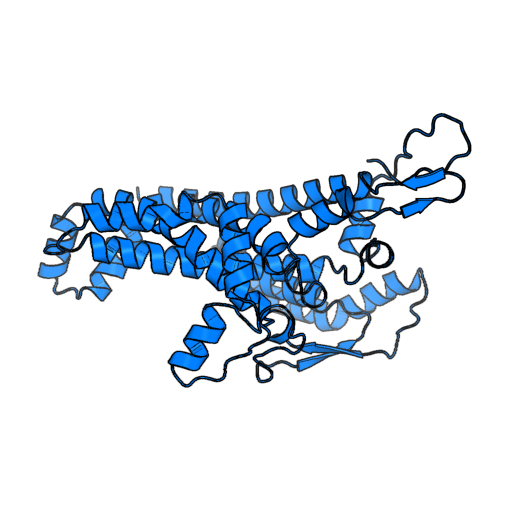1 340 ? 14.001 11.733 -13.597 1.00 87.69 340 ALA A C 1
ATOM 2694 O O . ALA A 1 340 ? 13.187 12.219 -12.815 1.00 87.69 340 ALA A O 1
ATOM 2695 N N . ALA A 1 341 ? 13.687 11.471 -14.872 1.00 88.88 341 ALA A N 1
ATOM 2696 C CA . ALA A 1 341 ? 12.340 11.689 -15.407 1.00 88.88 341 ALA A CA 1
ATOM 2697 C C . ALA A 1 341 ? 11.292 10.853 -14.651 1.00 88.88 341 ALA A C 1
ATOM 2699 O O . ALA A 1 341 ? 10.226 11.363 -14.311 1.00 88.88 341 ALA A O 1
ATOM 2700 N N . PHE A 1 342 ? 11.630 9.609 -14.304 1.00 86.88 342 PHE A N 1
ATOM 2701 C CA . PHE A 1 342 ? 10.783 8.728 -13.505 1.00 86.88 342 PHE A CA 1
ATOM 2702 C C . PHE A 1 342 ? 10.487 9.304 -12.113 1.00 86.88 342 PHE A C 1
ATOM 2704 O O . PHE A 1 342 ? 9.335 9.316 -11.683 1.00 86.88 342 PHE A O 1
ATOM 2711 N N . ALA A 1 343 ? 11.500 9.844 -11.429 1.00 87.81 343 ALA A N 1
ATOM 2712 C CA . ALA A 1 343 ? 11.329 10.491 -10.129 1.00 87.81 343 ALA A CA 1
ATOM 2713 C C . ALA A 1 343 ? 10.388 11.708 -10.202 1.00 87.81 343 ALA A C 1
ATOM 2715 O O . ALA A 1 343 ? 9.524 11.865 -9.340 1.00 87.81 343 ALA A O 1
ATOM 2716 N N . TYR A 1 344 ? 10.492 12.528 -11.255 1.00 91.69 344 TYR A N 1
ATOM 2717 C CA . TYR A 1 344 ? 9.569 13.648 -11.471 1.00 91.69 344 TYR A CA 1
ATOM 2718 C C . TYR A 1 344 ? 8.140 13.189 -11.778 1.00 91.69 344 TYR A C 1
ATOM 2720 O O . TYR A 1 344 ? 7.194 13.816 -11.305 1.00 91.69 344 TYR A O 1
ATOM 2728 N N . ILE A 1 345 ? 7.963 12.087 -12.515 1.00 90.75 345 ILE A N 1
ATOM 2729 C CA . ILE A 1 345 ? 6.638 11.491 -12.744 1.00 90.75 345 ILE A CA 1
ATOM 2730 C C . ILE A 1 345 ? 6.037 11.008 -11.420 1.00 90.75 345 ILE A C 1
ATOM 2732 O O . ILE A 1 345 ? 4.898 11.348 -11.111 1.00 90.75 345 ILE A O 1
ATOM 2736 N N . VAL A 1 346 ? 6.803 10.275 -10.606 1.00 89.69 346 VAL A N 1
ATOM 2737 C CA . VAL A 1 346 ? 6.357 9.820 -9.277 1.00 89.69 346 VAL A CA 1
ATOM 2738 C C . VAL A 1 346 ? 5.973 11.006 -8.398 1.00 89.69 346 VAL A C 1
ATOM 2740 O O . VAL A 1 346 ? 4.903 10.997 -7.792 1.00 89.69 346 VAL A O 1
ATOM 2743 N N . PHE A 1 347 ? 6.800 12.053 -8.379 1.00 90.38 347 PHE A N 1
ATOM 2744 C CA . PHE A 1 347 ? 6.493 13.289 -7.669 1.00 90.38 347 PHE A CA 1
ATOM 2745 C C . PHE A 1 347 ? 5.185 13.921 -8.160 1.00 90.38 347 PHE A C 1
ATOM 2747 O O . PHE A 1 347 ? 4.334 14.249 -7.340 1.00 90.38 347 PHE A O 1
ATOM 2754 N N . ALA A 1 348 ? 4.988 14.056 -9.474 1.00 90.81 348 ALA A N 1
ATOM 2755 C CA . ALA A 1 348 ? 3.774 14.641 -10.040 1.00 90.81 348 ALA A CA 1
ATOM 2756 C C . ALA A 1 348 ? 2.519 13.823 -9.691 1.00 90.81 348 ALA A C 1
ATOM 2758 O O . ALA A 1 348 ? 1.486 14.400 -9.343 1.00 90.81 348 ALA A O 1
ATOM 2759 N N . VAL A 1 349 ? 2.612 12.490 -9.720 1.00 87.88 349 VAL A N 1
ATOM 2760 C CA . VAL A 1 349 ? 1.520 11.591 -9.318 1.00 87.88 349 VAL A CA 1
ATOM 2761 C C . VAL A 1 349 ? 1.197 11.768 -7.833 1.00 87.88 349 VAL A C 1
ATOM 2763 O O . VAL A 1 349 ? 0.044 12.021 -7.488 1.00 87.88 349 VAL A O 1
ATOM 2766 N N . LEU A 1 350 ? 2.203 11.718 -6.956 1.00 87.00 350 LEU A N 1
ATOM 2767 C CA . LEU A 1 350 ? 2.022 11.898 -5.512 1.00 87.00 350 LEU A CA 1
ATOM 2768 C C . LEU A 1 350 ? 1.501 13.290 -5.158 1.00 87.00 350 LEU A C 1
ATOM 2770 O O . LEU A 1 350 ? 0.618 13.408 -4.312 1.00 87.00 350 LEU A O 1
ATOM 2774 N N . ALA A 1 351 ? 2.007 14.336 -5.811 1.00 86.56 351 ALA A N 1
ATOM 2775 C CA . ALA A 1 351 ? 1.536 15.701 -5.626 1.00 86.56 351 ALA A CA 1
ATOM 2776 C C . ALA A 1 351 ? 0.070 15.827 -6.050 1.00 86.56 351 ALA A C 1
ATOM 2778 O O . ALA A 1 351 ? -0.726 16.405 -5.317 1.00 86.56 351 ALA A O 1
ATOM 2779 N N . THR A 1 352 ? -0.312 15.229 -7.180 1.00 84.31 352 THR A N 1
ATOM 2780 C CA . THR A 1 352 ? -1.705 15.220 -7.649 1.00 84.31 352 THR A CA 1
ATOM 2781 C C . THR A 1 352 ? -2.615 14.510 -6.650 1.00 84.31 352 THR A C 1
ATOM 2783 O O . THR A 1 352 ? -3.620 15.081 -6.232 1.00 84.31 352 THR A O 1
ATOM 2786 N N . ILE A 1 353 ? -2.231 13.311 -6.200 1.00 79.62 353 ILE A N 1
ATOM 2787 C CA . ILE A 1 353 ? -2.960 12.553 -5.174 1.00 79.62 353 ILE A CA 1
ATOM 2788 C C . ILE A 1 353 ? -3.097 13.391 -3.898 1.00 79.62 353 ILE A C 1
ATOM 2790 O O . ILE A 1 353 ? -4.207 13.595 -3.419 1.00 79.62 353 ILE A O 1
ATOM 2794 N N . THR A 1 354 ? -1.991 13.946 -3.400 1.00 80.94 354 THR A N 1
ATOM 2795 C CA . THR A 1 354 ? -1.952 14.738 -2.163 1.00 80.94 354 THR A CA 1
ATOM 2796 C C . THR A 1 354 ? -2.810 15.999 -2.260 1.00 80.94 354 THR A C 1
ATOM 2798 O O . THR A 1 354 ? -3.509 16.354 -1.314 1.00 80.94 354 THR A O 1
ATOM 2801 N N . LEU A 1 355 ? -2.790 16.697 -3.398 1.00 80.25 355 LEU A N 1
ATOM 2802 C CA . LEU A 1 355 ? -3.612 17.888 -3.619 1.00 80.25 355 LEU A CA 1
ATOM 2803 C C . LEU A 1 355 ? -5.103 17.547 -3.654 1.00 80.25 355 LEU A C 1
ATOM 2805 O O . LEU A 1 355 ? -5.909 18.290 -3.089 1.00 80.25 355 LEU A O 1
ATOM 2809 N N . ILE A 1 356 ? -5.466 16.428 -4.285 1.00 73.88 356 ILE A N 1
ATOM 2810 C CA . ILE A 1 356 ? -6.842 15.927 -4.294 1.00 73.88 356 ILE A CA 1
ATOM 2811 C C . ILE A 1 356 ? -7.272 15.589 -2.861 1.00 73.88 356 ILE A C 1
ATOM 2813 O O . ILE A 1 356 ? -8.320 16.052 -2.414 1.00 73.88 356 ILE A O 1
ATOM 2817 N N . THR A 1 357 ? -6.453 14.860 -2.102 1.00 71.50 357 THR A N 1
ATOM 2818 C CA . THR A 1 357 ? -6.819 14.404 -0.754 1.00 71.50 357 THR A CA 1
ATOM 2819 C C . THR A 1 357 ? -6.811 15.519 0.295 1.00 71.50 357 THR A C 1
ATOM 2821 O O . THR A 1 357 ? -7.718 15.581 1.122 1.00 71.50 357 THR A O 1
ATOM 2824 N N . ASN A 1 358 ? -5.852 16.451 0.256 1.00 70.38 358 ASN A N 1
ATOM 2825 C CA . ASN A 1 358 ? -5.794 17.581 1.194 1.00 70.38 358 ASN A CA 1
ATOM 2826 C C . ASN A 1 358 ? -6.993 18.522 1.035 1.00 70.38 358 ASN A C 1
ATOM 2828 O O . ASN A 1 358 ? -7.488 19.073 2.018 1.00 70.38 358 ASN A O 1
ATOM 2832 N N . ARG A 1 359 ? -7.487 18.706 -0.195 1.00 65.69 359 ARG A N 1
ATOM 2833 C CA . ARG A 1 359 ? -8.699 19.498 -0.442 1.00 65.69 359 ARG A CA 1
ATOM 2834 C C . ARG A 1 359 ? -9.947 18.834 0.135 1.00 65.69 359 ARG A C 1
ATOM 2836 O O . ARG A 1 359 ? -10.800 19.537 0.665 1.00 65.69 359 ARG A O 1
ATOM 2843 N N . VAL A 1 360 ? -10.018 17.502 0.096 1.00 63.47 360 VAL A N 1
ATOM 2844 C CA . VAL A 1 360 ? -11.085 16.741 0.762 1.00 63.47 360 VAL A CA 1
ATOM 2845 C C . VAL A 1 360 ? -11.004 16.893 2.287 1.00 63.47 360 VAL A C 1
ATOM 2847 O O . VAL A 1 360 ? -12.043 17.068 2.915 1.00 63.47 360 VAL A O 1
ATOM 2850 N N . SER A 1 361 ? -9.800 16.911 2.876 1.00 65.69 361 SER A N 1
ATOM 2851 C CA . SER A 1 361 ? -9.610 17.131 4.325 1.00 65.69 361 SER A CA 1
ATOM 2852 C C . SER A 1 361 ? -10.127 18.496 4.787 1.00 65.69 361 SER A C 1
ATOM 2854 O O . SER A 1 361 ? -10.923 18.578 5.720 1.00 65.69 361 SER A O 1
ATOM 2856 N N . ARG A 1 362 ? -9.751 19.575 4.090 1.00 63.03 362 ARG A N 1
ATOM 2857 C CA . ARG A 1 362 ? -10.182 20.937 4.457 1.00 63.03 362 ARG A CA 1
ATOM 2858 C C . ARG A 1 362 ? -11.695 21.134 4.357 1.00 63.03 362 ARG A C 1
ATOM 2860 O O . ARG A 1 362 ? -12.269 21.838 5.174 1.00 63.03 362 ARG A O 1
ATOM 2867 N N . ALA A 1 363 ? -12.340 20.488 3.384 1.00 54.53 363 ALA A N 1
ATOM 2868 C CA . ALA A 1 363 ? -13.796 20.516 3.250 1.00 54.53 363 ALA A CA 1
ATOM 2869 C C . ALA A 1 363 ? -14.517 19.789 4.400 1.00 54.53 363 ALA A C 1
ATOM 2871 O O . ALA A 1 363 ? -15.671 20.090 4.689 1.00 54.53 363 ALA A O 1
ATOM 2872 N N . THR A 1 364 ? -13.854 18.823 5.046 1.00 53.19 364 THR A N 1
ATOM 2873 C CA . THR A 1 364 ? -14.396 18.139 6.229 1.00 53.19 364 THR A CA 1
ATOM 2874 C C . THR A 1 364 ? -14.130 18.886 7.528 1.00 53.19 364 THR A C 1
ATOM 2876 O O . THR A 1 364 ? -14.948 18.788 8.432 1.00 53.19 364 THR A O 1
ATOM 2879 N N . GLU A 1 365 ? -13.037 19.649 7.608 1.00 56.16 365 GLU A N 1
ATOM 2880 C CA . GLU A 1 365 ? -12.750 20.550 8.734 1.00 56.16 365 GLU A CA 1
ATOM 2881 C C . GLU A 1 365 ? -13.795 21.674 8.803 1.00 56.16 365 GLU A C 1
ATOM 2883 O O . GLU A 1 365 ? -14.413 21.862 9.840 1.00 56.16 365 GLU A O 1
ATOM 2888 N N . SER A 1 366 ? -14.119 22.317 7.674 1.00 48.97 366 SER A N 1
ATOM 2889 C CA . SER A 1 366 ? -15.130 23.389 7.617 1.00 48.97 366 SER A CA 1
ATOM 2890 C C . SER A 1 366 ? -16.581 22.943 7.843 1.00 48.97 366 SER A C 1
ATOM 2892 O O . SER A 1 366 ? -17.472 23.783 7.833 1.00 48.97 366 SER A O 1
ATOM 2894 N N . ALA A 1 367 ? -16.840 21.635 7.920 1.00 45.16 367 ALA A N 1
ATOM 2895 C CA . ALA A 1 367 ? -18.170 21.069 8.159 1.00 45.16 367 ALA A CA 1
ATOM 2896 C C . ALA A 1 367 ? -18.328 20.499 9.582 1.00 45.16 367 ALA A C 1
ATOM 2898 O O . ALA A 1 367 ? -19.412 20.029 9.923 1.00 45.16 367 ALA A O 1
ATOM 2899 N N . ALA A 1 368 ? -17.238 20.460 10.357 1.00 46.50 368 ALA A N 1
ATOM 2900 C CA . ALA A 1 368 ? -17.217 20.036 11.756 1.00 46.50 368 ALA A CA 1
ATOM 2901 C C . ALA A 1 368 ? -17.239 21.225 12.738 1.00 46.50 368 ALA A C 1
ATOM 2903 O O . ALA A 1 368 ? -17.507 21.008 13.919 1.00 46.50 368 ALA A O 1
ATOM 2904 N N . ASP A 1 369 ? -16.977 22.436 12.233 1.00 39.62 369 ASP A N 1
ATOM 2905 C CA . ASP A 1 369 ? -17.270 23.727 12.870 1.00 39.62 369 ASP A CA 1
ATOM 2906 C C . ASP A 1 369 ? -18.712 24.158 12.554 1.00 39.62 369 ASP A C 1
ATOM 2908 O O . ASP A 1 369 ? -19.366 24.747 13.448 1.00 39.62 369 ASP A O 1
#

pLDDT: mean 80.35, std 16.02, range [37.84, 97.94]

Secondary structure (DSSP, 8-state):
--------SSS-PPP--TTHHHHHHHTTTTTTTSTT--HHHHHHHHHHHHHHHHHHHHHHHHHHHHHHHSTT-TTHHHHHHHHHHHHHS-HHHHHHHHHHHT-TTT-HHHHHHHHTTS-----TTT--S-S-TT-S-EEEEETTS-HHHHHHHHHHHHHHHHHHHHH-TT-HHHHHHHHHHHHHIIIIIHHHHHHHHHTTS--TTTT-EEEEEGGGGS-HHHHHHHHHHHHHHHHHHHHHHHHHHHTS-THHHHHHHHTT--HHHHIIIIIHHHHHHHHHHHHHHHHHHHHT-HHHIIIIITT-STTTT--HHHHHHHHHHT--EEETTTEEE--HHHHHHHHHHHHHHHHHHHHHHHHHHHHHHTTT-